Protein AF-A0A5J4YYX3-F1 (afdb_monomer_lite)

Structure (mmCIF, N/CA/C/O backbone):
data_AF-A0A5J4YYX3-F1
#
_entry.id   AF-A0A5J4YYX3-F1
#
loop_
_atom_site.group_PDB
_atom_site.id
_atom_site.type_symbol
_atom_site.label_atom_id
_atom_site.label_alt_id
_atom_site.label_comp_id
_atom_site.label_asym_id
_atom_site.label_entity_id
_atom_site.label_seq_id
_atom_site.pdbx_PDB_ins_code
_atom_site.Cartn_x
_atom_site.Cartn_y
_atom_site.Cartn_z
_atom_site.occupancy
_atom_site.B_iso_or_equiv
_atom_site.auth_seq_id
_atom_site.auth_comp_id
_atom_site.auth_asym_id
_atom_site.auth_atom_id
_atom_site.pdbx_PDB_model_num
ATOM 1 N N . MET A 1 1 ? 29.838 44.689 45.691 1.00 35.22 1 MET A N 1
ATOM 2 C CA . MET A 1 1 ? 29.284 45.200 44.423 1.00 35.22 1 MET A CA 1
ATOM 3 C C . MET A 1 1 ? 28.419 44.096 43.840 1.00 35.22 1 MET A C 1
ATOM 5 O O . MET A 1 1 ? 28.951 43.042 43.544 1.00 35.22 1 MET A O 1
ATOM 9 N N . LEU A 1 2 ? 27.109 44.356 43.881 1.00 35.81 2 LEU A N 1
ATOM 10 C CA . LEU A 1 2 ? 25.919 43.678 43.341 1.00 35.81 2 LEU A CA 1
ATOM 11 C C . LEU A 1 2 ? 25.821 42.137 43.309 1.00 35.81 2 LEU A C 1
ATOM 13 O O . LEU A 1 2 ? 26.645 41.415 42.762 1.00 35.81 2 LEU A O 1
ATOM 17 N N . ARG A 1 3 ? 24.728 41.703 43.942 1.00 28.75 3 ARG A N 1
ATOM 18 C CA . ARG A 1 3 ? 24.234 40.355 44.232 1.00 28.75 3 ARG A CA 1
ATOM 19 C C . ARG A 1 3 ? 23.185 39.892 43.189 1.00 28.75 3 ARG A C 1
ATOM 21 O O . ARG A 1 3 ? 22.775 40.719 42.376 1.00 28.75 3 ARG A O 1
ATOM 28 N N . PRO A 1 4 ? 22.787 38.602 43.234 1.00 59.28 4 PRO A N 1
ATOM 29 C CA . PRO A 1 4 ? 21.950 37.891 42.258 1.00 59.28 4 PRO A CA 1
ATOM 30 C C . PRO A 1 4 ? 20.447 37.911 42.637 1.00 59.28 4 PRO A C 1
ATOM 32 O O . PRO A 1 4 ? 20.065 38.743 43.453 1.00 59.28 4 PRO A O 1
ATOM 35 N N . ASP A 1 5 ? 19.660 36.988 42.051 1.00 33.25 5 ASP A N 1
ATOM 36 C CA . ASP A 1 5 ? 18.231 36.622 42.273 1.00 33.25 5 ASP A CA 1
ATOM 37 C C . ASP A 1 5 ? 17.344 37.015 41.067 1.00 33.25 5 ASP A C 1
ATOM 39 O O . ASP A 1 5 ? 17.537 38.069 40.477 1.00 33.25 5 ASP A O 1
ATOM 43 N N . GLY A 1 6 ? 16.357 36.265 40.574 1.00 28.58 6 GLY A N 1
ATOM 44 C CA . GLY A 1 6 ? 15.697 35.026 40.969 1.00 28.58 6 GLY A CA 1
ATOM 45 C C . GLY A 1 6 ? 14.407 34.877 40.125 1.00 28.58 6 GLY A C 1
ATOM 46 O O . GLY A 1 6 ? 13.873 35.862 39.635 1.00 28.58 6 GLY A O 1
ATOM 47 N N . VAL A 1 7 ? 13.960 33.632 39.937 1.00 31.39 7 VAL A N 1
ATOM 48 C CA . VAL A 1 7 ? 12.562 33.139 39.893 1.00 31.39 7 VAL A CA 1
ATOM 49 C C . VAL A 1 7 ? 11.475 33.894 39.082 1.00 31.39 7 VAL A C 1
ATOM 51 O O . VAL A 1 7 ? 11.100 35.021 39.368 1.00 31.39 7 VAL A O 1
ATOM 54 N N . ALA A 1 8 ? 10.888 33.140 38.141 1.00 33.19 8 ALA A N 1
ATOM 55 C CA . ALA A 1 8 ? 9.514 33.143 37.608 1.00 33.19 8 ALA A CA 1
ATOM 56 C C . ALA A 1 8 ? 8.531 34.283 37.966 1.00 33.19 8 ALA A C 1
ATOM 58 O O . ALA A 1 8 ? 8.179 34.475 39.126 1.00 33.19 8 ALA A O 1
ATOM 59 N N . PHE A 1 9 ? 7.902 34.860 36.931 1.00 28.52 9 PHE A N 1
ATOM 60 C CA . PHE A 1 9 ? 6.546 35.410 37.017 1.00 28.52 9 PHE A CA 1
ATOM 61 C C . PHE A 1 9 ? 5.746 35.138 35.737 1.00 28.52 9 PHE A C 1
ATOM 63 O O . PHE A 1 9 ? 6.256 35.202 34.621 1.00 28.52 9 PHE A O 1
ATOM 70 N N . ALA A 1 10 ? 4.484 34.786 35.953 1.00 26.78 10 ALA A N 1
ATOM 71 C CA . ALA A 1 10 ? 3.478 34.412 34.979 1.00 26.78 10 ALA A CA 1
ATOM 72 C C . ALA A 1 10 ? 2.656 35.620 34.479 1.00 26.78 10 ALA A C 1
ATOM 74 O O . ALA A 1 10 ? 2.696 36.695 35.069 1.00 26.78 10 ALA A O 1
ATOM 75 N N . VAL A 1 11 ? 1.788 35.327 33.500 1.00 27.64 11 VAL A N 1
ATOM 76 C CA . VAL A 1 11 ? 0.550 36.039 33.119 1.00 27.64 11 VAL A CA 1
ATOM 77 C C . VAL A 1 11 ? 0.689 37.192 32.105 1.00 27.64 11 VAL A C 1
ATOM 79 O O . VAL A 1 11 ? 1.516 38.082 32.239 1.00 27.64 11 VAL A O 1
ATOM 82 N N . GLN A 1 12 ? -0.248 37.174 31.142 1.00 26.36 12 GLN A N 1
ATOM 83 C CA . GLN A 1 12 ? -0.799 38.289 30.348 1.00 26.36 12 GLN A CA 1
ATOM 84 C C . GLN A 1 12 ? -0.340 38.447 28.880 1.00 26.36 12 GLN A C 1
ATOM 86 O O . GLN A 1 12 ? 0.493 39.283 28.554 1.00 26.36 12 GLN A O 1
ATOM 91 N N . ALA A 1 13 ? -1.021 37.751 27.960 1.00 29.75 13 ALA A N 1
ATOM 92 C CA . ALA A 1 13 ? -1.320 38.287 26.623 1.00 29.75 13 ALA A CA 1
ATOM 93 C C . ALA A 1 13 ? -2.600 37.636 26.061 1.00 29.75 13 ALA A C 1
ATOM 95 O O . ALA A 1 13 ? -2.572 36.653 25.326 1.00 29.75 13 ALA A O 1
ATOM 96 N N . PHE A 1 14 ? -3.738 38.185 26.484 1.00 26.41 14 PHE A N 1
ATOM 97 C CA . PHE A 1 14 ? -5.092 37.885 26.025 1.00 26.41 14 PHE A CA 1
ATOM 98 C C . PHE A 1 14 ? -5.491 38.970 25.002 1.00 26.41 14 PHE A C 1
ATOM 100 O O . PHE A 1 14 ? -5.295 40.151 25.274 1.00 26.41 14 PHE A O 1
ATOM 107 N N . LEU A 1 15 ? -6.084 38.553 23.876 1.00 27.08 15 LEU A N 1
ATOM 108 C CA . LEU A 1 15 ? -6.941 39.318 22.949 1.00 27.08 15 LEU A CA 1
ATOM 109 C C . LEU A 1 15 ? -6.361 40.520 22.180 1.00 27.08 15 LEU A C 1
ATOM 111 O O . LEU A 1 15 ? -6.268 41.623 22.707 1.00 27.08 15 LEU A O 1
ATOM 115 N N . THR A 1 16 ? -6.250 40.389 20.852 1.00 29.11 16 THR A N 1
ATOM 116 C CA . THR A 1 16 ? -6.731 41.420 19.907 1.00 29.11 16 THR A CA 1
ATOM 117 C C . THR A 1 16 ? -7.087 40.775 18.556 1.00 29.11 16 THR A C 1
ATOM 119 O O . THR A 1 16 ? -6.369 39.891 18.107 1.00 29.11 16 THR A O 1
ATOM 122 N N . LEU A 1 17 ? -8.168 41.267 17.925 1.00 28.34 17 LEU A N 1
ATOM 123 C CA . LEU A 1 17 ? -8.706 40.988 16.572 1.00 28.34 17 LEU A CA 1
ATOM 124 C C . LEU A 1 17 ? -9.940 40.064 16.462 1.00 28.34 17 LEU A C 1
ATOM 126 O O . LEU A 1 17 ? -9.990 39.124 15.679 1.00 28.34 17 LEU A O 1
ATOM 130 N N . GLN A 1 18 ? -11.019 40.459 17.146 1.00 27.98 18 GLN A N 1
ATOM 131 C CA . GLN A 1 18 ? -12.349 40.528 16.523 1.00 27.98 18 GLN A CA 1
ATOM 132 C C . GLN A 1 18 ? -12.628 41.992 16.158 1.00 27.98 18 GLN A C 1
ATOM 134 O O . GLN A 1 18 ? -12.521 42.841 17.041 1.00 27.98 18 GLN A O 1
ATOM 139 N N . ARG A 1 19 ? -13.004 42.277 14.900 1.00 30.39 19 ARG A N 1
ATOM 140 C CA . ARG A 1 19 ? -13.926 43.357 14.469 1.00 30.39 19 ARG A CA 1
ATOM 141 C C . ARG A 1 19 ? -13.939 43.466 12.937 1.00 30.39 19 ARG A C 1
ATOM 143 O O . ARG A 1 19 ? -13.118 44.168 12.373 1.00 30.39 19 ARG A O 1
ATOM 150 N N . HIS A 1 20 ? -14.906 42.809 12.295 1.00 30.34 20 HIS A N 1
ATOM 151 C CA . HIS A 1 20 ? -15.640 43.347 11.140 1.00 30.34 20 HIS A CA 1
ATOM 152 C C . HIS A 1 20 ? -16.904 42.507 10.897 1.00 30.34 20 HIS A C 1
ATOM 154 O O . HIS A 1 20 ? -16.897 41.504 10.194 1.00 30.34 20 HIS A O 1
ATOM 160 N N . CYS A 1 21 ? -18.003 42.932 11.516 1.00 28.22 21 CYS A N 1
ATOM 161 C CA . CYS A 1 21 ? -19.371 42.634 11.101 1.00 28.22 21 CYS A CA 1
ATOM 162 C C . CYS A 1 21 ? -20.164 43.919 11.341 1.00 28.22 21 CYS A C 1
ATOM 164 O O . CYS A 1 21 ? -20.378 44.310 12.488 1.00 28.22 21 CYS A O 1
ATOM 166 N N . SER A 1 22 ? -20.532 44.597 10.258 1.00 28.41 22 SER A N 1
ATOM 167 C CA . SER A 1 22 ? -21.368 45.793 10.285 1.00 28.41 22 SER A CA 1
ATOM 168 C C . SER A 1 22 ? -22.742 45.436 9.734 1.00 28.41 22 SER A C 1
ATOM 170 O O . SER A 1 22 ? -22.868 44.953 8.612 1.00 28.41 22 SER A O 1
ATOM 172 N N . PHE A 1 23 ? -23.752 45.675 10.566 1.00 29.48 23 PHE A N 1
ATOM 173 C CA . PHE A 1 23 ? -25.173 45.671 10.245 1.00 29.48 23 PHE A CA 1
ATOM 174 C C . PHE A 1 23 ? -25.501 46.699 9.149 1.00 29.48 23 PHE A C 1
ATOM 176 O O . PHE A 1 23 ? -25.021 47.830 9.197 1.00 29.48 23 PHE A O 1
ATOM 183 N N . GLY A 1 24 ? -26.385 46.327 8.220 1.00 26.45 24 GLY A N 1
ATOM 184 C CA . GLY A 1 24 ? -27.012 47.221 7.247 1.00 26.45 24 GLY A CA 1
ATOM 185 C C . GLY A 1 24 ? -28.505 46.910 7.138 1.00 26.45 24 GLY A C 1
ATOM 186 O O . GLY A 1 24 ? -28.888 45.777 6.868 1.00 26.45 24 GLY A O 1
ATOM 187 N N . LEU A 1 25 ? -29.324 47.919 7.427 1.00 29.56 25 LEU A N 1
ATOM 188 C CA . LEU A 1 25 ? -30.783 47.899 7.532 1.00 29.56 25 LEU A CA 1
ATOM 189 C C . LEU A 1 25 ? -31.511 47.664 6.195 1.00 29.56 25 LEU A C 1
ATOM 191 O O . LEU A 1 25 ? -31.053 48.079 5.134 1.00 29.56 25 LEU A O 1
ATOM 195 N N . ALA A 1 26 ? -32.706 47.074 6.290 1.00 30.02 26 ALA A N 1
ATOM 196 C CA . ALA A 1 26 ? -33.716 47.002 5.232 1.00 30.02 26 ALA A CA 1
ATOM 197 C C . ALA A 1 26 ? -34.347 48.373 4.908 1.00 30.02 26 ALA A C 1
ATOM 199 O O . ALA A 1 26 ? -34.335 49.277 5.748 1.00 30.02 26 ALA A O 1
ATOM 200 N N . PRO A 1 27 ? -35.054 48.471 3.766 1.00 32.69 27 PRO A N 1
ATOM 201 C CA . PRO A 1 27 ? -36.352 49.139 3.787 1.00 32.69 27 PRO A CA 1
ATOM 202 C C . PRO A 1 27 ? -37.478 48.322 3.125 1.00 32.69 27 PRO A C 1
ATOM 204 O O . PRO A 1 27 ? -37.290 47.590 2.156 1.00 32.69 27 PRO A O 1
ATOM 207 N N . ALA A 1 28 ? -38.677 48.501 3.678 1.00 28.23 28 ALA A N 1
ATOM 208 C CA . ALA A 1 28 ? -39.957 47.960 3.236 1.00 28.23 28 ALA A CA 1
ATOM 209 C C . ALA A 1 28 ? -40.520 48.679 1.995 1.00 28.23 28 ALA A C 1
ATOM 211 O O . ALA A 1 28 ? -40.346 49.889 1.882 1.00 28.23 28 ALA A O 1
ATOM 212 N N . ARG A 1 29 ? -41.298 47.971 1.155 1.00 26.69 29 ARG A N 1
ATOM 213 C CA . ARG A 1 29 ? -42.397 48.510 0.317 1.00 26.69 29 ARG A CA 1
ATOM 214 C C . ARG A 1 29 ? -43.476 47.440 0.069 1.00 26.69 29 ARG A C 1
ATOM 216 O O . ARG A 1 29 ? -43.219 46.246 0.161 1.00 26.69 29 ARG A O 1
ATOM 223 N N . SER A 1 30 ? -44.694 47.914 -0.173 1.00 25.73 30 SER A N 1
ATOM 224 C CA . SER A 1 30 ? -46.000 47.324 0.148 1.00 25.73 30 SER A CA 1
ATOM 225 C C . SER A 1 30 ? -46.893 47.014 -1.074 1.00 25.73 30 SER A C 1
ATOM 227 O O . SER A 1 30 ? -46.889 47.805 -2.006 1.00 25.73 30 SER A O 1
ATOM 229 N N . TRP A 1 31 ? -47.722 45.960 -0.948 1.00 25.88 31 TRP A N 1
ATOM 230 C CA . TRP A 1 31 ? -49.180 45.824 -1.235 1.00 25.88 31 TRP A CA 1
ATOM 231 C C . TRP A 1 31 ? -49.822 46.000 -2.646 1.00 25.88 31 TRP A C 1
ATOM 233 O O . TRP A 1 31 ? -49.520 46.942 -3.366 1.00 25.88 31 TRP A O 1
ATOM 243 N N . PHE A 1 32 ? -50.846 45.138 -2.881 1.00 26.39 32 PHE A N 1
ATOM 244 C CA . PHE A 1 32 ? -51.854 45.004 -3.976 1.00 26.39 32 PHE A CA 1
ATOM 245 C C . PHE A 1 32 ? -51.342 44.382 -5.302 1.00 26.39 32 PHE A C 1
ATOM 247 O O . PHE A 1 32 ? -50.287 44.760 -5.782 1.00 26.39 32 PHE A O 1
ATOM 254 N N . ASP A 1 33 ? -51.938 43.361 -5.945 1.00 26.28 33 ASP A N 1
ATOM 255 C CA . ASP A 1 33 ? -53.342 42.933 -6.085 1.00 26.28 33 ASP A CA 1
ATOM 256 C C . ASP A 1 33 ? -53.489 41.413 -6.402 1.00 26.28 33 ASP A C 1
ATOM 258 O O . ASP A 1 33 ? -52.629 40.786 -7.020 1.00 26.28 33 ASP A O 1
ATOM 262 N N . ARG A 1 34 ? -54.639 40.830 -6.032 1.00 29.34 34 ARG A N 1
ATOM 263 C CA . ARG A 1 34 ? -55.281 39.602 -6.586 1.00 29.34 34 ARG A CA 1
ATOM 264 C C . ARG A 1 34 ? -56.639 40.061 -7.177 1.00 29.34 34 ARG A C 1
ATOM 266 O O . ARG A 1 34 ? -57.109 41.073 -6.664 1.00 29.34 34 ARG A O 1
ATOM 273 N N . PRO A 1 35 ? -57.359 39.357 -8.099 1.00 42.47 35 PRO A N 1
ATOM 274 C CA . PRO A 1 35 ? -57.606 37.901 -8.071 1.00 42.47 35 PRO A CA 1
ATOM 275 C C . PRO A 1 35 ? -57.897 37.189 -9.425 1.00 42.47 35 PRO A C 1
ATOM 277 O O . PRO A 1 35 ? -58.065 37.798 -10.474 1.00 42.47 35 PRO A O 1
ATOM 280 N N . GLY A 1 36 ? -58.060 35.859 -9.373 1.00 27.64 36 GLY A N 1
ATOM 281 C CA . GLY A 1 36 ? -58.680 35.061 -10.441 1.00 27.64 36 GLY A CA 1
ATOM 282 C C . GLY A 1 36 ? -58.951 33.614 -10.010 1.00 27.64 36 GLY A C 1
ATOM 283 O O . GLY A 1 36 ? -58.032 32.809 -9.913 1.00 27.64 36 GLY A O 1
ATOM 284 N N . LEU A 1 37 ? -60.213 33.302 -9.699 1.00 28.38 37 LEU A N 1
ATOM 285 C CA . LEU A 1 37 ? -60.727 32.000 -9.246 1.00 28.38 37 LEU A CA 1
ATOM 286 C C . LEU A 1 37 ? -60.538 30.868 -10.277 1.00 28.38 37 LEU A C 1
ATOM 288 O O . LEU A 1 37 ? -60.836 31.074 -11.451 1.00 28.38 37 LEU A O 1
ATOM 292 N N . ARG A 1 38 ? -60.317 29.624 -9.808 1.00 29.39 38 ARG A N 1
ATOM 293 C CA . ARG A 1 38 ? -61.122 28.463 -10.257 1.00 29.39 38 ARG A CA 1
ATOM 294 C C . ARG A 1 38 ? -61.043 27.229 -9.337 1.00 29.39 38 ARG A C 1
ATOM 296 O O . ARG A 1 38 ? -59.997 26.633 -9.140 1.00 29.39 38 ARG A O 1
ATOM 303 N N . ALA A 1 39 ? -62.225 26.905 -8.810 1.00 29.55 39 ALA A N 1
ATOM 304 C CA . ALA A 1 39 ? -62.853 25.613 -8.508 1.00 29.55 39 ALA A CA 1
ATOM 305 C C . ALA A 1 39 ? -62.065 24.416 -7.915 1.00 29.55 39 ALA A C 1
ATOM 307 O O . ALA A 1 39 ? -61.164 23.834 -8.506 1.00 29.55 39 ALA A O 1
ATOM 308 N N . LYS A 1 40 ? -62.609 23.975 -6.771 1.00 35.94 40 LYS A N 1
ATOM 309 C CA . LYS A 1 40 ? -62.418 22.729 -6.011 1.00 35.94 40 LYS A CA 1
ATOM 310 C C . LYS A 1 40 ? -62.382 21.452 -6.866 1.00 35.94 40 LYS A C 1
ATOM 312 O O . LYS A 1 40 ? -63.271 21.254 -7.686 1.00 35.94 40 LYS A O 1
ATOM 317 N N . ARG A 1 41 ? -61.533 20.491 -6.474 1.00 29.22 41 ARG A N 1
ATOM 318 C CA . ARG A 1 41 ? -61.877 19.054 -6.440 1.00 29.22 41 ARG A CA 1
ATOM 319 C C . ARG A 1 41 ? -61.270 18.400 -5.199 1.00 29.22 41 ARG A C 1
ATOM 321 O O . ARG A 1 41 ? -60.062 18.382 -5.001 1.00 29.22 41 ARG A O 1
ATOM 328 N N . THR A 1 42 ? -62.156 17.894 -4.354 1.00 39.19 42 THR A N 1
ATOM 329 C CA . THR A 1 42 ? -61.890 17.040 -3.200 1.00 39.19 42 THR A CA 1
ATOM 330 C C . THR A 1 42 ? -61.463 15.650 -3.673 1.00 39.19 42 THR A C 1
ATOM 332 O O . THR A 1 42 ? -62.185 15.003 -4.430 1.00 39.19 42 THR A O 1
ATOM 335 N N . ALA A 1 43 ? -60.313 15.164 -3.205 1.00 32.38 43 ALA A N 1
ATOM 336 C CA . ALA A 1 43 ? -59.900 13.772 -3.365 1.00 32.38 43 ALA A CA 1
ATOM 337 C C . ALA A 1 43 ? -59.437 13.217 -2.010 1.00 32.38 43 ALA A C 1
ATOM 339 O O . ALA A 1 43 ? -58.573 13.785 -1.342 1.00 32.38 43 ALA A O 1
ATOM 340 N N . ARG A 1 44 ? -60.080 12.122 -1.593 1.00 32.34 44 ARG A N 1
ATOM 341 C CA . ARG A 1 44 ? -59.818 11.345 -0.373 1.00 32.34 44 ARG A CA 1
ATOM 342 C C . ARG A 1 44 ? -58.326 11.003 -0.244 1.00 32.34 44 ARG A C 1
ATOM 344 O O . ARG A 1 44 ? -57.790 10.300 -1.096 1.00 32.34 44 ARG A O 1
ATOM 351 N N . LYS A 1 45 ? -57.689 11.396 0.865 1.00 31.05 45 LYS A N 1
ATOM 352 C CA . LYS A 1 45 ? -56.420 10.799 1.311 1.00 31.05 45 LYS A CA 1
ATOM 353 C C . LYS A 1 45 ? -56.690 9.353 1.742 1.00 31.05 45 LYS A C 1
ATOM 355 O O . LYS A 1 45 ? -57.294 9.129 2.787 1.00 31.05 45 LYS A O 1
ATOM 360 N N . LYS A 1 46 ? -56.251 8.374 0.947 1.00 31.81 46 LYS A N 1
ATOM 361 C CA . LYS A 1 46 ? -55.963 7.030 1.463 1.00 31.81 46 LYS A CA 1
ATOM 362 C C . LYS A 1 46 ? -54.672 7.140 2.270 1.00 31.81 46 LYS A C 1
ATOM 364 O O . LYS A 1 46 ? -53.647 7.533 1.722 1.00 31.81 46 LYS A O 1
ATOM 369 N N . ALA A 1 47 ? -54.737 6.829 3.560 1.00 32.78 47 ALA A N 1
ATOM 370 C CA . ALA A 1 47 ? -53.552 6.594 4.366 1.00 32.78 47 ALA A CA 1
ATOM 371 C C . ALA A 1 47 ? -52.881 5.315 3.846 1.00 32.78 47 ALA A C 1
ATOM 373 O O . ALA A 1 47 ? -53.356 4.209 4.087 1.00 32.78 47 ALA A O 1
ATOM 374 N N . SER A 1 48 ? -51.823 5.471 3.056 1.00 30.36 48 SER A N 1
ATOM 375 C CA . SER A 1 48 ? -50.887 4.396 2.761 1.00 30.36 48 SER A CA 1
ATOM 376 C C . SER A 1 48 ? -49.964 4.259 3.964 1.00 30.36 48 SER A C 1
ATOM 378 O O . SER A 1 48 ? -49.191 5.171 4.253 1.00 30.36 48 SER A O 1
ATOM 380 N N . VAL A 1 49 ? -50.082 3.138 4.673 1.00 33.78 49 VAL A N 1
ATOM 381 C CA . VAL A 1 49 ? -49.100 2.690 5.660 1.00 33.78 49 VAL A CA 1
ATOM 382 C C . VAL A 1 49 ? -47.762 2.590 4.934 1.00 33.78 49 VAL A C 1
ATOM 384 O O . VAL A 1 49 ? -47.550 1.702 4.112 1.00 33.78 49 VAL A O 1
ATOM 387 N N . SER A 1 50 ? -46.885 3.558 5.177 1.00 28.92 50 SER A N 1
ATOM 388 C CA . SER A 1 50 ? -45.485 3.488 4.791 1.00 28.92 50 SER A CA 1
ATOM 389 C C . SER A 1 50 ? -44.846 2.402 5.643 1.00 28.92 50 SER A C 1
ATOM 391 O O . SER A 1 50 ? -44.519 2.629 6.807 1.00 28.92 50 SER A O 1
ATOM 393 N N . ILE A 1 51 ? -44.733 1.205 5.069 1.00 36.91 51 ILE A N 1
ATOM 394 C CA . ILE A 1 51 ? -43.848 0.158 5.569 1.00 36.91 51 ILE A CA 1
ATOM 395 C C . ILE A 1 51 ? -42.462 0.801 5.618 1.00 36.91 51 ILE A C 1
ATOM 397 O O . ILE A 1 51 ? -41.909 1.156 4.575 1.00 36.91 51 ILE A O 1
ATOM 401 N N . MET A 1 52 ? -41.954 1.044 6.827 1.00 30.44 52 MET A N 1
ATOM 402 C CA . MET A 1 52 ? -40.565 1.438 7.015 1.00 30.44 52 MET A CA 1
ATOM 403 C C . MET A 1 52 ? -39.726 0.326 6.392 1.00 30.44 52 MET A C 1
ATOM 405 O O . MET A 1 52 ? -39.745 -0.803 6.877 1.00 30.44 52 MET A O 1
ATOM 409 N N . LYS A 1 53 ? -39.066 0.621 5.266 1.00 34.22 53 LYS A N 1
ATOM 410 C CA . LYS A 1 53 ? -37.999 -0.241 4.764 1.00 34.22 53 LYS A CA 1
ATOM 411 C C . LYS A 1 53 ? -37.001 -0.379 5.906 1.00 34.22 53 LYS A C 1
ATOM 413 O O . LYS A 1 53 ? -36.567 0.641 6.444 1.00 34.22 53 LYS A O 1
ATOM 418 N N . GLU A 1 54 ? -36.684 -1.616 6.279 1.00 35.81 54 GLU A N 1
ATOM 419 C CA . GLU A 1 54 ? -35.526 -1.892 7.122 1.00 35.81 54 GLU A CA 1
ATOM 420 C C . GLU A 1 54 ? -34.331 -1.099 6.575 1.00 35.81 54 GLU A C 1
ATOM 422 O O . GLU A 1 54 ? -34.187 -0.997 5.348 1.00 35.81 54 GLU A O 1
ATOM 427 N N . PRO A 1 55 ? -33.506 -0.482 7.438 1.00 38.22 55 PRO A N 1
ATOM 428 C CA . PRO A 1 55 ? -32.302 0.171 6.967 1.00 38.22 55 PRO A CA 1
ATOM 429 C C . PRO A 1 55 ? -31.475 -0.904 6.267 1.00 38.22 55 PRO A C 1
ATOM 431 O O . PRO A 1 55 ? -31.029 -1.856 6.902 1.00 38.22 55 PRO A O 1
ATOM 434 N N . HIS A 1 56 ? -31.327 -0.790 4.946 1.00 46.34 56 HIS A N 1
ATOM 435 C CA . HIS A 1 56 ? -30.383 -1.606 4.200 1.00 46.34 56 HIS A CA 1
ATOM 436 C C . HIS A 1 56 ? -29.020 -1.397 4.867 1.00 46.34 56 HIS A C 1
ATOM 438 O O . HIS A 1 56 ? -28.439 -0.319 4.732 1.00 46.34 56 HIS A O 1
ATOM 444 N N . LEU A 1 57 ? -28.559 -2.379 5.651 1.00 58.34 57 LEU A N 1
ATOM 445 C CA . LEU A 1 57 ? -27.219 -2.361 6.221 1.00 58.34 57 LEU A CA 1
ATOM 446 C C . LEU A 1 57 ? -26.261 -2.181 5.046 1.00 58.34 57 LEU A C 1
ATOM 448 O O . LEU A 1 57 ? -26.305 -2.962 4.091 1.00 58.34 57 LEU A O 1
ATOM 452 N N . ALA A 1 58 ? -25.448 -1.126 5.088 1.00 66.06 58 ALA A N 1
ATOM 453 C CA . ALA A 1 58 ? -24.413 -0.935 4.087 1.00 66.06 58 ALA A CA 1
ATOM 454 C C . ALA A 1 58 ? -23.553 -2.213 4.022 1.00 66.06 58 ALA A C 1
ATOM 456 O O . ALA A 1 58 ? -23.266 -2.801 5.073 1.00 66.06 58 ALA A O 1
ATOM 457 N N . PRO A 1 59 ? -23.179 -2.677 2.820 1.00 81.88 59 PRO A N 1
ATOM 458 C CA . PRO A 1 59 ? -22.413 -3.906 2.679 1.00 81.88 59 PRO A CA 1
ATOM 459 C C . PRO A 1 59 ? -21.073 -3.801 3.421 1.00 81.88 59 PRO A C 1
ATOM 461 O O . PRO A 1 59 ? -20.446 -2.741 3.468 1.00 81.88 59 PRO A O 1
ATOM 464 N N . VAL A 1 60 ? -20.653 -4.909 4.038 1.00 89.00 60 VAL A N 1
ATOM 465 C CA . VAL A 1 60 ? -19.397 -4.987 4.795 1.00 89.00 60 VAL A CA 1
ATOM 466 C C . VAL A 1 60 ? -18.232 -5.168 3.827 1.00 89.00 60 VAL A C 1
ATOM 468 O O . VAL A 1 60 ? -18.128 -6.200 3.161 1.00 89.00 60 VAL A O 1
ATOM 471 N N . LYS A 1 61 ? -17.306 -4.207 3.805 1.00 91.19 61 LYS A N 1
ATOM 472 C CA . LYS A 1 61 ? -16.123 -4.251 2.937 1.00 91.19 61 LYS A CA 1
ATOM 473 C C . LYS A 1 61 ? -15.060 -5.181 3.510 1.00 91.19 61 LYS A C 1
ATOM 475 O O . LYS A 1 61 ? -14.605 -4.984 4.637 1.00 91.19 61 LYS A O 1
ATOM 480 N N . LYS A 1 62 ? -14.619 -6.164 2.726 1.00 91.50 62 LYS A N 1
ATOM 481 C CA . LYS A 1 62 ? -13.642 -7.175 3.159 1.00 91.50 62 LYS A CA 1
ATOM 482 C C . LYS A 1 62 ? -12.218 -6.869 2.709 1.00 91.50 62 LYS A C 1
ATOM 484 O O . LYS A 1 62 ? -11.996 -6.490 1.560 1.00 91.50 62 LYS A O 1
ATOM 489 N N . HIS A 1 63 ? -11.253 -7.108 3.595 1.00 92.56 63 HIS A N 1
ATOM 490 C CA . HIS A 1 63 ? -9.832 -6.850 3.364 1.00 92.56 63 HIS A CA 1
ATOM 491 C C . HIS A 1 63 ? -8.994 -8.059 3.768 1.00 92.56 63 HIS A C 1
ATOM 493 O O . HIS A 1 63 ? -9.102 -8.509 4.901 1.00 92.56 63 HIS A O 1
ATOM 499 N N . SER A 1 64 ? -8.157 -8.573 2.864 1.00 90.69 64 SER A N 1
ATOM 500 C CA . SER A 1 64 ? -7.228 -9.663 3.181 1.00 90.69 64 SER A CA 1
ATOM 501 C C . SER A 1 64 ? -6.067 -9.686 2.197 1.00 90.69 64 SER A C 1
ATOM 503 O O . SER A 1 64 ? -6.290 -9.863 0.997 1.00 90.69 64 SER A O 1
ATOM 505 N N . ILE A 1 65 ? -4.833 -9.539 2.691 1.00 87.44 65 ILE A N 1
ATOM 506 C CA . ILE A 1 65 ? -3.645 -9.712 1.848 1.00 87.44 65 ILE A CA 1
ATOM 507 C C . ILE A 1 65 ? -3.300 -11.192 1.684 1.00 87.44 65 ILE A C 1
ATOM 509 O O . ILE A 1 65 ? -3.027 -11.648 0.574 1.00 87.44 65 ILE A O 1
ATOM 513 N N . SER A 1 66 ? -3.418 -11.980 2.755 1.00 83.81 66 SER A N 1
ATOM 514 C CA . SER A 1 66 ? -3.201 -13.425 2.718 1.00 83.81 66 SER A CA 1
ATOM 515 C C . SER A 1 66 ? -4.196 -14.121 1.784 1.00 83.81 66 SER A C 1
ATOM 517 O O . SER A 1 66 ? -3.816 -15.063 1.089 1.00 83.81 66 SER A O 1
ATOM 519 N N . GLY A 1 67 ? -5.423 -13.606 1.649 1.00 82.75 67 GLY A N 1
ATOM 520 C CA . GLY A 1 67 ? -6.388 -14.041 0.634 1.00 82.75 67 GLY A CA 1
ATOM 521 C C . GLY A 1 67 ? -5.945 -13.814 -0.822 1.00 82.75 67 GLY A C 1
ATOM 522 O O . GLY A 1 67 ? -6.370 -14.559 -1.703 1.00 82.75 67 GLY A O 1
ATOM 523 N N . LEU A 1 68 ? -5.064 -12.840 -1.097 1.00 81.00 68 LEU A N 1
ATOM 524 C CA . LEU A 1 68 ? -4.473 -12.644 -2.433 1.00 81.00 68 LEU A CA 1
ATOM 525 C C . LEU A 1 68 ? -3.310 -13.609 -2.708 1.00 81.00 68 LEU A C 1
ATOM 527 O O . LEU A 1 68 ? -3.014 -13.900 -3.866 1.00 81.00 68 LEU A O 1
ATOM 531 N N . VAL A 1 69 ? -2.652 -14.092 -1.652 1.00 75.75 69 VAL A N 1
ATOM 532 C CA . VAL A 1 69 ? -1.411 -14.879 -1.722 1.00 75.75 69 VAL A CA 1
ATOM 533 C C . VAL A 1 69 ? -1.672 -16.386 -1.604 1.00 75.75 69 VAL A C 1
ATOM 535 O O . VAL A 1 69 ? -0.949 -17.190 -2.193 1.00 75.75 69 VAL A O 1
ATOM 538 N N . LYS A 1 70 ? -2.689 -16.805 -0.844 1.00 69.38 70 LYS A N 1
ATOM 539 C CA . LYS A 1 70 ? -2.974 -18.220 -0.577 1.00 69.38 70 LYS A CA 1
ATOM 540 C C . LYS A 1 70 ? -3.566 -18.926 -1.794 1.00 69.38 70 LYS A C 1
ATOM 542 O O . LYS A 1 70 ? -4.676 -18.644 -2.236 1.00 69.38 70 LYS A O 1
ATOM 547 N N . THR A 1 71 ? -2.858 -19.948 -2.261 1.00 53.12 71 THR A N 1
ATOM 548 C CA . THR A 1 71 ? -3.326 -20.920 -3.254 1.00 53.12 71 THR A CA 1
ATOM 549 C C . THR A 1 71 ? -4.175 -22.001 -2.575 1.00 53.12 71 THR A C 1
ATOM 551 O O . THR A 1 71 ? -3.796 -23.169 -2.524 1.00 53.12 71 THR A O 1
ATOM 554 N N . GLY A 1 72 ? -5.305 -21.621 -1.979 1.00 48.56 72 GLY A N 1
ATOM 555 C CA . GLY A 1 72 ? -6.369 -22.599 -1.730 1.00 48.56 72 GLY A CA 1
ATOM 556 C C . GLY A 1 72 ? -7.004 -23.007 -3.061 1.00 48.56 72 GLY A C 1
ATOM 557 O O . GLY A 1 72 ? -6.816 -22.314 -4.060 1.00 48.56 72 GLY A O 1
ATOM 558 N N . VAL A 1 73 ? -7.767 -24.104 -3.095 1.00 39.09 73 VAL A N 1
ATOM 559 C CA . VAL A 1 73 ? -8.633 -24.458 -4.235 1.00 39.09 73 VAL A CA 1
ATOM 560 C C . VAL A 1 73 ? -9.714 -23.379 -4.362 1.00 39.09 73 VAL A C 1
ATOM 562 O O . VAL A 1 73 ? -10.841 -23.530 -3.901 1.00 39.09 73 VAL A O 1
ATOM 565 N N . VAL A 1 74 ? -9.350 -22.230 -4.923 1.00 46.62 74 VAL A N 1
ATOM 566 C CA . VAL A 1 74 ? -10.297 -21.197 -5.308 1.00 46.62 74 VAL A CA 1
ATOM 567 C C . VAL A 1 74 ? -10.913 -21.714 -6.596 1.00 46.62 74 VAL A C 1
ATOM 569 O O . VAL A 1 74 ? -10.229 -21.825 -7.613 1.00 46.62 74 VAL A O 1
ATOM 572 N N . SER A 1 75 ? -12.188 -22.103 -6.533 1.00 40.50 75 SER A N 1
ATOM 573 C CA . SER A 1 75 ? -12.986 -22.378 -7.728 1.00 40.50 75 SER A CA 1
ATOM 574 C C . SER A 1 75 ? -12.730 -21.271 -8.756 1.00 40.50 75 SER A C 1
ATOM 576 O O . SER A 1 75 ? -12.808 -20.086 -8.418 1.00 40.50 75 SER A O 1
ATOM 578 N N . SER A 1 76 ? -12.392 -21.656 -9.989 1.00 45.50 76 SER A N 1
ATOM 579 C CA . SER A 1 76 ? -11.944 -20.768 -11.075 1.00 45.50 76 SER A CA 1
ATOM 580 C C . SER A 1 76 ? -12.905 -19.612 -11.384 1.00 45.50 76 SER A C 1
ATOM 582 O O . SER A 1 76 ? -12.509 -18.649 -12.032 1.00 45.50 76 SER A O 1
ATOM 584 N N . ALA A 1 77 ? -14.140 -19.675 -10.882 1.00 42.72 77 ALA A N 1
ATOM 585 C CA . ALA A 1 77 ? -15.179 -18.670 -11.056 1.00 42.72 77 ALA A CA 1
ATOM 586 C C . ALA A 1 77 ? -15.109 -17.455 -10.098 1.00 42.72 77 ALA A C 1
ATOM 588 O O . ALA A 1 77 ? -15.833 -16.498 -10.331 1.00 42.72 77 ALA A O 1
ATOM 589 N N . ASN A 1 78 ? -14.274 -17.449 -9.044 1.00 52.25 78 ASN A N 1
ATOM 590 C CA . ASN A 1 78 ? -14.299 -16.398 -7.994 1.00 52.25 78 ASN A CA 1
ATOM 591 C C . ASN A 1 78 ? -12.946 -15.712 -7.733 1.00 52.25 78 ASN A C 1
ATOM 593 O O . ASN A 1 78 ? -12.630 -15.242 -6.639 1.00 52.25 78 ASN A O 1
ATOM 597 N N . VAL A 1 79 ? -12.100 -15.685 -8.752 1.00 64.31 79 VAL A N 1
ATOM 598 C CA . VAL A 1 79 ? -10.701 -15.285 -8.648 1.00 64.31 79 VAL A CA 1
ATOM 599 C C . VAL A 1 79 ? -10.592 -13.768 -8.867 1.00 64.31 79 VAL A C 1
ATOM 601 O O . VAL A 1 79 ? -10.499 -13.299 -9.995 1.00 64.31 79 VAL A O 1
ATOM 604 N N . ARG A 1 80 ? -10.586 -12.992 -7.770 1.00 78.25 80 ARG A N 1
ATOM 605 C CA . ARG A 1 80 ? -10.425 -11.521 -7.768 1.00 78.25 80 ARG A CA 1
ATOM 606 C C . ARG A 1 80 ? -9.256 -11.077 -8.676 1.00 78.25 80 ARG A C 1
ATOM 608 O O . ARG A 1 80 ? -8.153 -11.608 -8.487 1.00 78.25 80 ARG A O 1
ATOM 615 N N . PRO A 1 81 ? -9.434 -10.153 -9.640 1.00 86.38 81 PRO A N 1
ATOM 616 C CA . PRO A 1 81 ? -8.326 -9.650 -10.452 1.00 86.38 81 PRO A CA 1
ATOM 617 C C . PRO A 1 81 ? -7.343 -8.843 -9.594 1.00 86.38 81 PRO A C 1
ATOM 619 O O . PRO A 1 81 ? -7.762 -8.090 -8.716 1.00 86.38 81 PRO A O 1
ATOM 622 N N . VAL A 1 82 ? -6.040 -8.999 -9.836 1.00 91.00 82 VAL A N 1
ATOM 623 C CA . VAL A 1 82 ? -4.980 -8.330 -9.062 1.00 91.00 82 VAL A CA 1
ATOM 624 C C . VAL A 1 82 ? -4.063 -7.554 -10.000 1.00 91.00 82 VAL A C 1
ATOM 626 O O . VAL A 1 82 ? -3.612 -8.100 -11.003 1.00 91.00 82 VAL A O 1
ATOM 629 N N . ALA A 1 83 ? -3.751 -6.309 -9.660 1.00 93.88 83 ALA A N 1
ATOM 630 C CA . ALA A 1 83 ? -2.704 -5.522 -10.298 1.00 93.88 83 ALA A CA 1
ATOM 631 C C . ALA A 1 83 ? -1.573 -5.247 -9.300 1.00 93.88 83 ALA A C 1
ATOM 633 O O . ALA A 1 83 ? -1.834 -4.912 -8.144 1.00 93.88 83 ALA A O 1
ATOM 634 N N . LEU A 1 84 ? -0.323 -5.377 -9.746 1.00 95.12 84 LEU A N 1
ATOM 635 C CA . LEU A 1 84 ? 0.849 -4.956 -8.973 1.00 95.12 84 LEU A CA 1
ATOM 636 C C . LEU A 1 84 ? 1.380 -3.651 -9.542 1.00 95.12 84 LEU A C 1
ATOM 638 O O . LEU A 1 84 ? 1.575 -3.552 -10.755 1.00 95.12 84 LEU A O 1
ATOM 642 N N . LEU A 1 85 ? 1.648 -2.690 -8.664 1.00 95.12 85 LEU A N 1
ATOM 643 C CA . LEU A 1 85 ? 2.272 -1.426 -9.019 1.00 95.12 85 LEU A CA 1
ATOM 644 C C . LEU A 1 85 ? 3.571 -1.255 -8.228 1.00 95.12 85 LEU A C 1
ATOM 646 O O . LEU A 1 85 ? 3.563 -1.235 -6.999 1.00 95.12 85 LEU A O 1
ATOM 650 N N . PHE A 1 86 ? 4.686 -1.143 -8.943 1.00 94.25 86 PHE A N 1
ATOM 651 C CA . PHE A 1 86 ? 6.024 -0.992 -8.380 1.00 94.25 86 PHE A CA 1
ATOM 652 C C . PHE A 1 86 ? 6.464 0.467 -8.459 1.00 94.25 86 PHE A C 1
ATOM 654 O O . PHE A 1 86 ? 6.588 1.008 -9.556 1.00 94.25 86 PHE A O 1
ATOM 661 N N . LEU A 1 87 ? 6.718 1.087 -7.311 1.00 92.44 87 LEU A N 1
ATOM 662 C CA . LEU A 1 87 ? 7.159 2.476 -7.188 1.00 92.44 87 LEU A CA 1
ATOM 663 C C . LEU A 1 87 ? 8.673 2.575 -6.947 1.00 92.44 87 LEU A C 1
ATOM 665 O O . LEU A 1 87 ? 9.354 1.583 -6.684 1.00 92.44 87 LEU A O 1
ATOM 669 N N . ASN A 1 88 ? 9.206 3.795 -7.024 1.00 90.06 88 ASN A N 1
ATOM 670 C CA . ASN A 1 88 ? 10.641 4.085 -6.928 1.00 90.06 88 ASN A CA 1
ATOM 671 C C . ASN A 1 88 ? 11.189 4.206 -5.478 1.00 90.06 88 ASN A C 1
ATOM 673 O O . ASN A 1 88 ? 12.128 4.964 -5.224 1.00 90.06 88 ASN A O 1
ATOM 677 N N . GLY A 1 89 ? 10.605 3.499 -4.508 1.00 85.94 89 GLY A N 1
ATOM 678 C CA . GLY A 1 89 ? 11.108 3.431 -3.128 1.00 85.94 89 GLY A CA 1
ATOM 679 C C . GLY A 1 89 ? 11.962 2.188 -2.874 1.00 85.94 89 GLY A C 1
ATOM 680 O O . GLY A 1 89 ? 12.858 1.863 -3.660 1.00 85.94 89 GLY A O 1
ATOM 681 N N . SER A 1 90 ? 11.690 1.498 -1.764 1.00 80.56 90 SER A N 1
ATOM 682 C CA . SER A 1 90 ? 12.314 0.218 -1.417 1.00 80.56 90 SER A CA 1
ATOM 683 C C . SER A 1 90 ? 12.218 -0.801 -2.543 1.00 80.56 90 SER A C 1
ATOM 685 O O . SER A 1 90 ? 11.225 -0.875 -3.269 1.00 80.56 90 SER A O 1
ATOM 687 N N . CYS A 1 91 ? 13.238 -1.655 -2.642 1.00 75.81 91 CYS A N 1
ATOM 688 C CA . CYS A 1 91 ? 13.193 -2.777 -3.563 1.00 75.81 91 CYS A CA 1
ATOM 689 C C . CYS A 1 91 ? 12.059 -3.748 -3.171 1.00 75.81 91 CYS A C 1
ATOM 691 O O . CYS A 1 91 ? 12.099 -4.308 -2.073 1.00 75.81 91 CYS A O 1
ATOM 693 N N . PRO A 1 92 ? 11.104 -4.038 -4.073 1.00 65.56 92 PRO A N 1
ATOM 694 C CA . PRO A 1 92 ? 9.964 -4.906 -3.782 1.00 65.56 92 PRO A CA 1
ATOM 695 C C . PRO A 1 92 ? 10.334 -6.308 -3.279 1.00 65.56 92 PRO A C 1
ATOM 697 O O . PRO A 1 92 ? 9.590 -6.876 -2.493 1.00 65.56 92 PRO A O 1
ATOM 700 N N . ARG A 1 93 ? 11.480 -6.870 -3.701 1.00 65.12 93 ARG A N 1
ATOM 701 C CA . ARG A 1 93 ? 11.958 -8.196 -3.246 1.00 65.12 93 ARG A CA 1
ATOM 702 C C . ARG A 1 93 ? 12.615 -8.180 -1.864 1.00 65.12 93 ARG A C 1
ATOM 704 O O . ARG A 1 93 ? 12.862 -9.243 -1.311 1.00 65.12 93 ARG A O 1
ATOM 711 N N . VAL A 1 94 ? 12.932 -6.996 -1.348 1.00 66.00 94 VAL A N 1
ATOM 712 C CA . VAL A 1 94 ? 13.427 -6.794 0.021 1.00 66.00 94 VAL A CA 1
ATOM 713 C C . VAL A 1 94 ? 12.270 -6.407 0.945 1.00 66.00 94 VAL A C 1
ATOM 715 O O . VAL A 1 94 ? 12.299 -6.729 2.126 1.00 66.00 94 VAL A O 1
ATOM 718 N N . SER A 1 95 ? 11.236 -5.749 0.408 1.00 68.19 95 SER A N 1
ATOM 719 C CA . SER A 1 95 ? 10.061 -5.316 1.172 1.00 68.19 95 SER A CA 1
ATOM 720 C C . SER A 1 95 ? 9.066 -6.431 1.514 1.00 68.19 95 SER A C 1
ATOM 722 O O . SER A 1 95 ? 8.195 -6.201 2.338 1.00 68.19 95 SER A O 1
ATOM 724 N N . ILE A 1 96 ? 9.128 -7.600 0.879 1.00 80.38 96 ILE A N 1
ATOM 725 C CA . ILE A 1 96 ? 8.287 -8.764 1.212 1.00 80.38 96 ILE A CA 1
ATOM 726 C C . ILE A 1 96 ? 9.087 -10.052 1.005 1.00 80.38 96 ILE A C 1
ATOM 728 O O . ILE A 1 96 ? 10.050 -10.050 0.231 1.00 80.38 96 ILE A O 1
ATOM 732 N N . SER A 1 97 ? 8.688 -11.156 1.641 1.00 81.06 97 SER A N 1
ATOM 733 C CA . SER A 1 97 ? 9.353 -12.448 1.462 1.00 81.06 97 SER A CA 1
ATOM 734 C C . SER A 1 97 ? 9.375 -12.861 -0.014 1.00 81.06 97 SER A C 1
ATOM 736 O O . SER A 1 97 ? 8.432 -12.586 -0.776 1.00 81.06 97 SER A O 1
ATOM 738 N N . PRO A 1 98 ? 10.434 -13.569 -0.446 1.00 81.56 98 PRO A N 1
ATOM 739 C CA . PRO A 1 98 ? 10.520 -14.107 -1.796 1.00 81.56 98 PRO A CA 1
ATOM 740 C C . PRO A 1 98 ? 9.299 -14.951 -2.190 1.00 81.56 98 PRO A C 1
ATOM 742 O O . PRO A 1 98 ? 8.840 -14.867 -3.329 1.00 81.56 98 PRO A O 1
ATOM 745 N N . GLU A 1 99 ? 8.749 -15.738 -1.264 1.00 81.81 99 GLU A N 1
ATOM 746 C CA . GLU A 1 99 ? 7.587 -16.595 -1.490 1.00 81.81 99 GLU A CA 1
ATOM 747 C C . GLU A 1 99 ? 6.320 -15.775 -1.743 1.00 81.81 99 GLU A C 1
ATOM 749 O O . GLU A 1 99 ? 5.569 -16.065 -2.683 1.00 81.81 99 GLU A O 1
ATOM 754 N N . CYS A 1 100 ? 6.087 -14.738 -0.934 1.00 84.12 100 CYS A N 1
ATOM 755 C CA . CYS A 1 100 ? 4.966 -13.822 -1.117 1.00 84.12 100 CYS A CA 1
ATOM 756 C C . CYS A 1 100 ? 5.081 -13.089 -2.458 1.00 84.12 100 CYS A C 1
ATOM 758 O O . CYS A 1 100 ? 4.122 -13.072 -3.234 1.00 84.12 100 CYS A O 1
ATOM 760 N N . PHE A 1 101 ? 6.276 -12.586 -2.790 1.00 87.75 101 PHE A N 1
ATOM 761 C CA . PHE A 1 101 ? 6.536 -11.917 -4.064 1.00 87.75 101 PHE A CA 1
ATOM 762 C C . PHE A 1 101 ? 6.233 -12.820 -5.264 1.00 87.75 101 PHE A C 1
ATOM 764 O O . PHE A 1 101 ? 5.514 -12.408 -6.173 1.00 87.75 101 PHE A O 1
ATOM 771 N N . VAL A 1 102 ? 6.729 -14.064 -5.269 1.00 87.50 102 VAL A N 1
ATOM 772 C CA . VAL A 1 102 ? 6.488 -15.032 -6.356 1.00 87.50 102 VAL A CA 1
ATOM 773 C C . VAL A 1 102 ? 4.994 -15.308 -6.531 1.00 87.50 102 VAL A C 1
ATOM 775 O O . VAL A 1 102 ? 4.495 -15.335 -7.659 1.00 87.50 102 VAL A O 1
ATOM 778 N N . ARG A 1 103 ? 4.264 -15.492 -5.425 1.00 87.69 103 ARG A N 1
ATOM 779 C CA . ARG A 1 103 ? 2.820 -15.764 -5.448 1.00 87.69 103 ARG A CA 1
ATOM 780 C C . ARG A 1 103 ? 2.026 -14.567 -5.955 1.00 87.69 103 ARG A C 1
ATOM 782 O O . ARG A 1 103 ? 1.211 -14.734 -6.861 1.00 87.69 103 ARG A O 1
ATOM 789 N N . LEU A 1 104 ? 2.293 -13.370 -5.431 1.00 89.56 104 LEU A N 1
ATOM 790 C CA . LEU A 1 104 ? 1.665 -12.134 -5.903 1.00 89.56 104 LEU A CA 1
ATOM 791 C C . LEU A 1 104 ? 1.959 -11.910 -7.382 1.00 89.56 104 LEU A C 1
ATOM 793 O O . LEU A 1 104 ? 1.037 -11.648 -8.153 1.00 89.56 104 LEU A O 1
ATOM 797 N N . TRP A 1 105 ? 3.218 -12.078 -7.795 1.00 91.44 105 TRP A N 1
ATOM 798 C CA . TRP A 1 105 ? 3.619 -11.956 -9.190 1.00 91.44 105 TRP A CA 1
ATOM 799 C C . TRP A 1 105 ? 2.823 -12.909 -10.074 1.00 91.44 105 TRP A C 1
ATOM 801 O O . TRP A 1 105 ? 2.191 -12.458 -11.027 1.00 91.44 105 TRP A O 1
ATOM 811 N N . GLY A 1 106 ? 2.799 -14.205 -9.747 1.00 89.62 106 GLY A N 1
ATOM 812 C CA . GLY A 1 106 ? 2.076 -15.225 -10.510 1.00 89.62 106 GLY A CA 1
ATOM 813 C C . GLY A 1 106 ? 0.563 -15.000 -10.554 1.00 89.62 106 GLY A C 1
ATOM 814 O O . GLY A 1 106 ? -0.071 -15.307 -11.560 1.00 89.62 106 GLY A O 1
ATOM 815 N N . ARG A 1 107 ? -0.011 -14.416 -9.497 1.00 88.56 107 ARG A N 1
ATOM 816 C CA . ARG A 1 107 ? -1.448 -14.139 -9.380 1.00 88.56 107 ARG A CA 1
ATOM 817 C C . ARG A 1 107 ? -1.891 -12.856 -10.086 1.00 88.56 107 ARG A C 1
ATOM 819 O O . ARG A 1 107 ? -3.072 -12.726 -10.421 1.00 88.56 107 ARG A O 1
ATOM 826 N N . ALA A 1 108 ? -0.965 -11.920 -10.276 1.00 91.06 108 ALA A N 1
ATOM 827 C CA . ALA A 1 108 ? -1.224 -10.623 -10.873 1.00 91.06 108 ALA A CA 1
ATOM 828 C C . ALA A 1 108 ? -1.623 -10.738 -12.344 1.00 91.06 108 ALA A C 1
ATOM 830 O O . ALA A 1 108 ? -0.921 -11.345 -13.152 1.00 91.06 108 ALA A O 1
ATOM 831 N N . HIS A 1 109 ? -2.733 -10.091 -12.678 1.00 90.56 109 HIS A N 1
ATOM 832 C CA . HIS A 1 109 ? -3.233 -9.956 -14.036 1.00 90.56 109 HIS A CA 1
ATOM 833 C C . HIS A 1 109 ? -2.417 -8.932 -14.833 1.00 90.56 109 HIS A C 1
ATOM 835 O O . HIS A 1 109 ? -2.122 -9.138 -16.004 1.00 90.56 109 HIS A O 1
ATOM 841 N N . VAL A 1 110 ? -2.002 -7.847 -14.174 1.00 93.69 110 VAL A N 1
ATOM 842 C CA . VAL A 1 110 ? -1.132 -6.823 -14.756 1.00 93.69 110 VAL A CA 1
ATOM 843 C C . VAL A 1 110 ? -0.054 -6.423 -13.752 1.00 93.69 110 VAL A C 1
ATOM 845 O O . VAL A 1 110 ? -0.313 -6.316 -12.551 1.00 93.69 110 VAL A O 1
ATOM 848 N N . ARG A 1 111 ? 1.174 -6.230 -14.243 1.00 95.94 111 ARG A N 1
ATOM 849 C CA . ARG A 1 111 ? 2.311 -5.729 -13.458 1.00 95.94 111 ARG A CA 1
ATOM 850 C C . ARG A 1 111 ? 2.787 -4.422 -14.077 1.00 95.94 111 ARG A C 1
ATOM 852 O O . ARG A 1 111 ? 3.132 -4.406 -15.257 1.00 95.94 111 ARG A O 1
ATOM 859 N N . ILE A 1 112 ? 2.794 -3.350 -13.302 1.00 96.88 112 ILE A N 1
ATOM 860 C CA . ILE A 1 112 ? 3.115 -2.003 -13.772 1.00 96.88 112 ILE A CA 1
ATOM 861 C C . ILE A 1 112 ? 4.267 -1.463 -12.933 1.00 96.88 112 ILE A C 1
ATOM 863 O O . ILE A 1 112 ? 4.241 -1.551 -11.709 1.00 96.88 112 ILE A O 1
ATOM 867 N N . CYS A 1 113 ? 5.274 -0.895 -13.579 1.00 96.62 113 CYS A N 1
ATOM 868 C CA . CYS A 1 113 ? 6.316 -0.124 -12.915 1.00 96.62 113 CYS A CA 1
ATOM 869 C C . CYS A 1 113 ? 6.073 1.367 -13.153 1.00 96.62 113 CYS A C 1
ATOM 871 O O . CYS A 1 113 ? 5.919 1.790 -14.296 1.00 96.62 113 CYS A O 1
ATOM 873 N N . ALA A 1 114 ? 6.045 2.149 -12.079 1.00 94.75 114 ALA A N 1
ATOM 874 C CA . ALA A 1 114 ? 5.987 3.601 -12.129 1.00 94.75 114 ALA A CA 1
ATOM 875 C C . ALA A 1 114 ? 7.417 4.144 -12.248 1.00 94.75 114 ALA A C 1
ATOM 877 O O . ALA A 1 114 ? 8.169 4.112 -11.270 1.00 94.75 114 ALA A O 1
ATOM 878 N N . ASP A 1 115 ? 7.793 4.555 -13.456 1.00 93.75 115 ASP A N 1
ATOM 879 C CA . ASP A 1 115 ? 9.093 5.115 -13.826 1.00 93.75 115 ASP A CA 1
ATOM 880 C C . ASP A 1 115 ? 10.283 4.372 -13.176 1.00 93.75 115 ASP A C 1
ATOM 882 O O . ASP A 1 115 ? 10.534 3.194 -13.470 1.00 93.75 115 ASP A O 1
ATOM 886 N N . GLY A 1 116 ? 10.972 5.006 -12.218 1.00 93.00 116 GLY A N 1
ATOM 887 C CA . GLY A 1 116 ? 12.116 4.434 -11.510 1.00 93.00 116 GLY A CA 1
ATOM 888 C C . GLY A 1 116 ? 11.807 3.162 -10.707 1.00 93.00 116 GLY A C 1
ATOM 889 O O . GLY A 1 116 ? 12.725 2.422 -10.353 1.00 93.00 116 GLY A O 1
ATOM 890 N N . GLY A 1 117 ? 10.536 2.822 -10.481 1.00 93.31 117 GLY A N 1
ATOM 891 C CA . GLY A 1 117 ? 10.133 1.517 -9.952 1.00 93.31 117 GLY A CA 1
ATOM 892 C C . GLY A 1 117 ? 10.620 0.342 -10.810 1.00 93.31 117 GLY A C 1
ATOM 893 O O . GLY A 1 117 ? 10.906 -0.734 -10.279 1.00 93.31 117 GLY A O 1
ATOM 894 N N . ALA A 1 118 ? 10.821 0.547 -12.116 1.00 94.69 118 ALA A N 1
ATOM 895 C CA . ALA A 1 118 ? 11.415 -0.465 -12.990 1.00 94.69 118 ALA A CA 1
ATOM 896 C C . ALA A 1 118 ? 12.892 -0.720 -12.658 1.00 94.69 118 ALA A C 1
ATOM 898 O O . ALA A 1 118 ? 13.338 -1.869 -12.697 1.00 94.69 118 ALA A O 1
ATOM 899 N N . ASN A 1 119 ? 13.634 0.320 -12.260 1.00 93.62 119 ASN A N 1
ATOM 900 C CA . ASN A 1 119 ? 15.005 0.171 -11.773 1.00 93.62 119 ASN A CA 1
ATOM 901 C C . ASN A 1 119 ? 15.028 -0.701 -10.519 1.00 93.62 119 ASN A C 1
ATOM 903 O O . ASN A 1 119 ? 15.822 -1.630 -10.427 1.00 93.62 119 ASN A O 1
ATOM 907 N N . ARG A 1 120 ? 14.109 -0.455 -9.576 1.00 91.25 120 ARG A N 1
ATOM 908 C CA . ARG A 1 120 ? 14.014 -1.229 -8.327 1.00 91.25 120 ARG A CA 1
ATOM 909 C C . ARG A 1 120 ? 13.702 -2.699 -8.579 1.00 91.25 120 ARG A C 1
ATOM 911 O O . ARG A 1 120 ? 14.291 -3.564 -7.930 1.00 91.25 120 ARG A O 1
ATOM 918 N N . LEU A 1 121 ? 12.810 -2.982 -9.530 1.00 90.88 121 LEU A N 1
ATOM 919 C CA . LEU A 1 121 ? 12.506 -4.347 -9.960 1.00 90.88 121 LEU A CA 1
ATOM 920 C C . LEU A 1 121 ? 13.720 -5.017 -10.626 1.00 90.88 121 LEU A C 1
ATOM 922 O O . LEU A 1 121 ? 14.015 -6.179 -10.346 1.00 90.88 121 LEU A O 1
ATOM 926 N N . TYR A 1 122 ? 14.433 -4.274 -11.476 1.00 89.94 122 TYR A N 1
ATOM 927 C CA . TYR A 1 122 ? 15.625 -4.752 -12.179 1.00 89.94 122 TYR A CA 1
ATOM 928 C C . TYR A 1 122 ? 16.771 -5.079 -11.211 1.00 89.94 122 TYR A C 1
ATOM 930 O O . TYR A 1 122 ? 17.336 -6.174 -11.260 1.00 89.94 122 TYR A O 1
ATOM 938 N N . ASP A 1 123 ? 17.065 -4.153 -10.299 1.00 87.31 123 ASP A N 1
ATOM 939 C CA . ASP A 1 123 ? 18.153 -4.256 -9.326 1.00 87.31 123 ASP A CA 1
ATOM 940 C C . ASP A 1 123 ? 17.869 -5.341 -8.282 1.00 87.31 123 ASP A C 1
ATOM 942 O O . ASP A 1 123 ? 18.764 -6.096 -7.925 1.00 87.31 123 ASP A O 1
ATOM 946 N N . GLY A 1 124 ? 16.609 -5.514 -7.862 1.00 78.00 124 GLY A N 1
ATOM 947 C CA . GLY A 1 124 ? 16.206 -6.558 -6.907 1.00 78.00 124 GLY A CA 1
ATOM 948 C C . GLY A 1 124 ? 16.457 -7.994 -7.363 1.00 78.00 124 GLY A C 1
ATOM 949 O O . GLY A 1 124 ? 16.333 -8.940 -6.584 1.00 78.00 124 GLY A O 1
ATOM 950 N N . CYS A 1 125 ? 16.791 -8.184 -8.634 1.00 65.19 125 CYS A N 1
ATOM 951 C CA . CYS A 1 125 ? 17.105 -9.468 -9.238 1.00 65.19 125 CYS A CA 1
ATOM 952 C C . CYS A 1 125 ? 18.624 -9.640 -9.466 1.00 65.19 125 CYS A C 1
ATOM 954 O O . CYS A 1 125 ? 19.032 -10.399 -10.349 1.00 65.19 125 CYS A O 1
ATOM 956 N N . SER A 1 126 ? 19.468 -8.906 -8.730 1.00 56.91 126 SER A N 1
ATOM 957 C CA . SER A 1 126 ? 20.931 -8.931 -8.860 1.00 56.91 126 SER A CA 1
ATOM 958 C C . SER A 1 126 ? 21.587 -10.209 -8.341 1.00 56.91 126 SER A C 1
ATOM 960 O O . SER A 1 126 ? 22.558 -10.656 -8.946 1.00 56.91 126 SER A O 1
ATOM 962 N N . ASP A 1 127 ? 21.048 -10.802 -7.274 1.00 57.31 127 ASP A N 1
ATOM 963 C CA . ASP A 1 127 ? 21.802 -11.753 -6.438 1.00 57.31 127 ASP A CA 1
ATOM 964 C C . ASP A 1 127 ? 21.757 -13.209 -6.917 1.00 57.31 127 ASP A C 1
ATOM 966 O O . ASP A 1 127 ? 22.446 -14.065 -6.374 1.00 57.31 127 ASP A O 1
ATOM 970 N N . ASP A 1 128 ? 20.986 -13.508 -7.962 1.00 51.84 128 ASP A N 1
ATOM 971 C CA . ASP A 1 128 ? 21.024 -14.816 -8.607 1.00 51.84 128 ASP A CA 1
ATOM 972 C C . ASP A 1 128 ? 20.897 -14.636 -10.117 1.00 51.84 128 ASP A C 1
ATOM 974 O O . ASP A 1 128 ? 20.069 -13.856 -10.588 1.00 51.84 128 ASP A O 1
ATOM 978 N N . GLN A 1 129 ? 21.762 -15.336 -10.847 1.00 53.34 129 GLN A N 1
ATOM 979 C CA . GLN A 1 129 ? 22.086 -15.178 -12.267 1.00 53.34 129 GLN A CA 1
ATOM 980 C C . GLN A 1 129 ? 20.897 -14.802 -13.172 1.00 53.34 129 GLN A C 1
ATOM 982 O O . GLN A 1 129 ? 19.775 -15.240 -12.933 1.00 53.34 129 GLN A O 1
ATOM 987 N N . ASN A 1 130 ? 21.172 -14.051 -14.253 1.00 57.06 130 ASN A N 1
ATOM 988 C CA . ASN A 1 130 ? 20.271 -13.562 -15.323 1.00 57.06 130 ASN A CA 1
ATOM 989 C C . ASN A 1 130 ? 18.927 -14.305 -15.530 1.00 57.06 130 ASN A C 1
ATOM 991 O O . ASN A 1 130 ? 17.912 -13.659 -15.784 1.00 57.06 130 ASN A O 1
ATOM 995 N N . ALA A 1 131 ? 18.890 -15.631 -15.372 1.00 58.41 131 ALA A N 1
ATOM 996 C CA . ALA A 1 131 ? 17.685 -16.455 -15.291 1.00 58.41 131 ALA A CA 1
ATOM 997 C C . ALA A 1 131 ? 16.560 -15.882 -14.398 1.00 58.41 131 ALA A C 1
ATOM 999 O O . ALA A 1 131 ? 15.407 -15.876 -14.829 1.00 58.41 131 ALA A O 1
ATOM 1000 N N . ARG A 1 132 ? 16.848 -15.353 -13.196 1.00 64.88 132 ARG A N 1
ATOM 1001 C CA . ARG A 1 132 ? 15.787 -14.790 -12.329 1.00 64.88 132 ARG A CA 1
ATOM 1002 C C . ARG A 1 132 ? 15.245 -13.454 -12.834 1.00 64.88 132 ARG A C 1
ATOM 1004 O O . ARG A 1 132 ? 14.045 -13.221 -12.731 1.00 64.88 132 ARG A O 1
ATOM 1011 N N . ARG A 1 133 ? 16.080 -12.611 -13.456 1.00 71.88 133 ARG A N 1
ATOM 1012 C CA . ARG A 1 133 ? 15.625 -11.365 -14.112 1.00 71.88 133 ARG A CA 1
ATOM 1013 C C . ARG A 1 133 ? 14.694 -11.631 -15.287 1.00 71.88 133 ARG A C 1
ATOM 1015 O O . ARG A 1 133 ? 13.865 -10.789 -15.615 1.00 71.88 133 ARG A O 1
ATOM 1022 N N . HIS A 1 134 ? 14.836 -12.776 -15.949 1.00 73.94 134 HIS A N 1
ATOM 1023 C CA . HIS A 1 134 ? 13.962 -13.155 -17.059 1.00 73.94 134 HIS A CA 1
ATOM 1024 C C . HIS A 1 134 ? 12.577 -13.620 -16.597 1.00 73.94 134 HIS A C 1
ATOM 1026 O O . HIS A 1 134 ? 11.635 -13.552 -17.379 1.00 73.94 134 HIS A O 1
ATOM 1032 N N . ALA A 1 135 ? 12.430 -14.039 -15.337 1.00 83.25 135 ALA A N 1
ATOM 1033 C CA . ALA A 1 135 ? 11.141 -14.451 -14.785 1.00 83.25 135 ALA A CA 1
ATOM 1034 C C . ALA A 1 135 ? 10.213 -13.263 -14.464 1.00 83.25 135 ALA A C 1
ATOM 1036 O O . ALA A 1 135 ? 8.992 -13.427 -14.437 1.00 83.25 135 ALA A O 1
ATOM 1037 N N . TYR A 1 136 ? 10.777 -12.070 -14.240 1.00 89.62 136 TYR A N 1
ATOM 1038 C CA . TYR A 1 136 ? 10.041 -10.898 -13.762 1.00 89.62 136 TYR A CA 1
ATOM 1039 C C . TYR A 1 136 ? 10.068 -9.747 -14.770 1.00 89.62 136 TYR A C 1
ATOM 1041 O O . TYR A 1 136 ? 10.766 -8.752 -14.597 1.00 89.62 136 TYR A O 1
ATOM 1049 N N . VAL A 1 137 ? 9.291 -9.892 -15.843 1.00 93.81 137 VAL A N 1
ATOM 1050 C CA . VAL A 1 137 ? 9.084 -8.847 -16.856 1.00 93.81 137 VAL A CA 1
ATOM 1051 C C . VAL A 1 137 ? 7.736 -8.150 -16.606 1.00 93.81 137 VAL A C 1
ATOM 1053 O O . VAL A 1 137 ? 6.699 -8.820 -16.663 1.00 93.81 137 VAL A O 1
ATOM 1056 N N . PRO A 1 138 ? 7.706 -6.839 -16.290 1.00 95.62 138 PRO A N 1
ATOM 1057 C CA . PRO A 1 138 ? 6.458 -6.115 -16.086 1.00 95.62 138 PRO A CA 1
ATOM 1058 C C . PRO A 1 138 ? 5.701 -5.961 -17.410 1.00 95.62 138 PRO A C 1
ATOM 1060 O O . PRO A 1 138 ? 6.297 -5.924 -18.488 1.00 95.62 138 PRO A O 1
ATOM 1063 N N . SER A 1 139 ? 4.378 -5.850 -17.326 1.00 96.50 139 SER A N 1
ATOM 1064 C CA . SER A 1 139 ? 3.514 -5.603 -18.482 1.00 96.50 139 SER A CA 1
ATOM 1065 C C . SER A 1 139 ? 3.720 -4.187 -19.022 1.00 96.50 139 SER A C 1
ATOM 1067 O O . SER A 1 139 ? 3.830 -3.999 -20.232 1.00 96.50 139 SER A O 1
ATOM 1069 N N . TYR A 1 140 ? 3.821 -3.211 -18.114 1.00 97.50 140 TYR A N 1
ATOM 1070 C CA . TYR A 1 140 ? 3.944 -1.795 -18.444 1.00 97.50 140 TYR A CA 1
ATOM 1071 C C . TYR A 1 140 ? 5.011 -1.101 -17.598 1.00 97.50 140 TYR A C 1
ATOM 1073 O O . TYR A 1 140 ? 5.181 -1.418 -16.418 1.00 97.50 140 TYR A O 1
ATOM 1081 N N . ILE A 1 141 ? 5.671 -0.109 -18.188 1.00 97.62 141 ILE A N 1
ATOM 1082 C CA . ILE A 1 141 ? 6.401 0.942 -17.474 1.00 97.62 141 ILE A CA 1
ATOM 1083 C C . ILE A 1 141 ? 5.735 2.269 -17.833 1.00 97.62 141 ILE A C 1
ATOM 1085 O O . ILE A 1 141 ? 5.548 2.548 -19.016 1.00 97.62 141 ILE A O 1
ATOM 1089 N N . VAL A 1 142 ? 5.356 3.060 -16.831 1.00 96.38 142 VAL A N 1
ATOM 1090 C CA . VAL A 1 142 ? 4.627 4.322 -17.012 1.00 96.38 142 VAL A CA 1
ATOM 1091 C C . VAL A 1 142 ? 5.221 5.432 -16.159 1.00 96.38 142 VAL A C 1
ATOM 1093 O O . VAL A 1 142 ? 5.586 5.187 -15.014 1.00 96.38 142 VAL A O 1
ATOM 1096 N N . GLY A 1 143 ? 5.296 6.641 -16.701 1.00 93.19 143 GLY A N 1
ATOM 1097 C CA . GLY A 1 143 ? 5.803 7.829 -16.013 1.00 93.19 143 GLY A CA 1
ATOM 1098 C C . GLY A 1 143 ? 6.390 8.826 -17.003 1.00 93.19 143 GLY A C 1
ATOM 1099 O O . GLY A 1 143 ? 6.276 8.626 -18.214 1.00 93.19 143 GLY A O 1
ATOM 1100 N N . ASP A 1 144 ? 7.019 9.887 -16.513 1.00 91.56 144 ASP A N 1
ATOM 1101 C CA . ASP A 1 144 ? 7.745 10.837 -17.373 1.00 91.56 144 ASP A CA 1
ATOM 1102 C C . ASP A 1 144 ? 9.143 10.344 -17.796 1.00 91.56 144 ASP A C 1
ATOM 1104 O O . ASP A 1 144 ? 9.772 10.9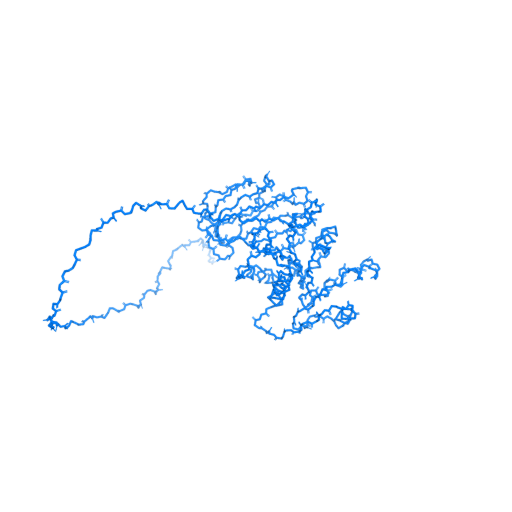49 -18.664 1.00 91.56 144 ASP A O 1
ATOM 1108 N N . LEU A 1 145 ? 9.563 9.188 -17.267 1.00 92.12 145 LEU A N 1
ATOM 1109 C CA . LEU A 1 145 ? 10.783 8.456 -17.616 1.00 92.12 145 LEU A CA 1
ATOM 1110 C C . LEU A 1 145 ? 12.078 9.181 -17.217 1.00 92.12 145 LEU A C 1
ATOM 1112 O O . LEU A 1 145 ? 13.134 8.903 -17.792 1.00 92.12 145 LEU A O 1
ATOM 1116 N N . ASP A 1 146 ? 12.013 10.099 -16.247 1.00 91.25 146 ASP A N 1
ATOM 1117 C CA . ASP A 1 146 ? 13.167 10.884 -15.805 1.00 91.25 146 ASP A CA 1
ATOM 1118 C C . ASP A 1 146 ? 14.097 10.112 -14.853 1.00 91.25 146 ASP A C 1
ATOM 1120 O O . ASP A 1 146 ? 15.309 10.354 -14.818 1.00 91.25 146 ASP A O 1
ATOM 1124 N N . SER A 1 147 ? 13.549 9.130 -14.132 1.00 90.94 147 SER A N 1
ATOM 1125 C CA . SER A 1 147 ? 14.287 8.307 -13.181 1.00 90.94 147 SER A CA 1
ATOM 1126 C C . SER A 1 147 ? 14.694 6.965 -13.783 1.00 90.94 147 SER A C 1
ATOM 1128 O O . SER A 1 147 ? 15.615 6.315 -13.275 1.00 90.94 147 SER A O 1
ATOM 1130 N N . LEU A 1 148 ? 14.023 6.501 -14.840 1.00 95.25 148 LEU A N 1
ATOM 1131 C CA . LEU A 1 148 ? 14.318 5.239 -15.513 1.00 95.25 148 LEU A CA 1
ATOM 1132 C C . LEU A 1 148 ? 15.697 5.248 -16.185 1.00 95.25 148 LEU A C 1
ATOM 1134 O O . LEU A 1 148 ? 15.991 6.064 -17.057 1.00 95.25 148 LEU A O 1
ATOM 1138 N N . ARG A 1 149 ? 16.547 4.273 -15.842 1.00 96.31 149 ARG A N 1
ATOM 1139 C CA . ARG A 1 149 ? 17.886 4.190 -16.438 1.00 96.31 149 ARG A CA 1
ATOM 1140 C C . ARG A 1 149 ? 17.827 3.649 -17.878 1.00 96.31 149 ARG A C 1
ATOM 1142 O O . ARG A 1 149 ? 17.086 2.689 -18.126 1.00 96.31 149 ARG A O 1
ATOM 1149 N N . PRO A 1 150 ? 18.631 4.175 -18.826 1.00 95.75 150 PRO A N 1
ATOM 1150 C CA . PRO A 1 150 ? 18.576 3.768 -20.235 1.00 95.75 150 PRO A CA 1
ATOM 1151 C C . PRO A 1 150 ? 18.790 2.266 -20.475 1.00 95.75 150 PRO A C 1
ATOM 1153 O O . PRO A 1 150 ? 18.146 1.669 -21.343 1.00 95.75 150 PRO A O 1
ATOM 1156 N N . GLU A 1 151 ? 19.666 1.624 -19.700 1.00 94.50 151 GLU A N 1
ATOM 1157 C CA . GLU A 1 151 ? 19.921 0.186 -19.800 1.00 94.50 151 GLU A CA 1
ATOM 1158 C C . GLU A 1 151 ? 18.741 -0.656 -19.296 1.00 94.50 151 GLU A C 1
ATOM 1160 O O . GLU A 1 151 ? 18.465 -1.720 -19.851 1.00 94.50 151 GLU A O 1
ATOM 1165 N N . VAL A 1 152 ? 18.004 -0.161 -18.296 1.00 95.06 152 VAL A N 1
ATOM 1166 C CA . VAL A 1 152 ? 16.807 -0.815 -17.746 1.00 95.06 152 VAL A CA 1
ATOM 1167 C C . VAL A 1 152 ? 15.634 -0.671 -18.714 1.00 95.06 152 VAL A C 1
ATOM 1169 O O . VAL A 1 152 ? 14.956 -1.658 -19.009 1.00 95.06 152 VAL A O 1
ATOM 1172 N N . LEU A 1 153 ? 15.446 0.528 -19.276 1.00 95.94 153 LEU A N 1
ATOM 1173 C CA . LEU A 1 153 ? 14.481 0.781 -20.346 1.00 95.94 153 LEU A CA 1
ATOM 1174 C C . LEU A 1 153 ? 14.714 -0.171 -21.524 1.00 95.94 153 LEU A C 1
ATOM 1176 O O . LEU A 1 153 ? 13.791 -0.865 -21.956 1.00 95.94 153 LEU A O 1
ATOM 1180 N N . SER A 1 154 ? 15.956 -0.245 -22.007 1.00 95.31 154 SER 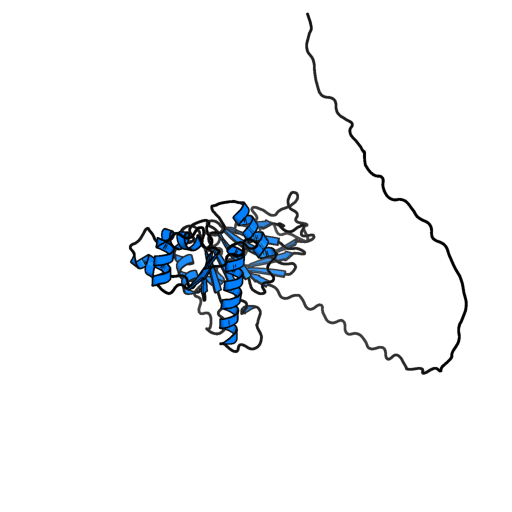A N 1
ATOM 1181 C CA . SER A 1 154 ? 16.336 -1.126 -23.117 1.00 95.31 154 SER A CA 1
ATOM 1182 C C . SER A 1 154 ? 16.088 -2.597 -22.771 1.00 95.31 154 SER A C 1
ATOM 1184 O O . SER A 1 154 ? 15.522 -3.343 -23.571 1.00 95.31 154 SER A O 1
ATOM 1186 N N . TYR A 1 155 ? 16.449 -3.018 -21.553 1.00 94.31 155 TYR A N 1
ATOM 1187 C CA . TYR A 1 155 ? 16.269 -4.391 -21.086 1.00 94.31 155 TYR A CA 1
ATOM 1188 C C . TYR A 1 155 ? 14.802 -4.845 -21.121 1.00 94.31 155 TYR A C 1
ATOM 1190 O O . TYR A 1 155 ? 14.522 -5.939 -21.626 1.00 94.31 155 TYR A O 1
ATOM 1198 N N . TYR A 1 156 ? 13.877 -4.040 -20.594 1.00 95.75 156 TYR A N 1
ATOM 1199 C CA . TYR A 1 156 ? 12.457 -4.399 -20.544 1.00 95.75 156 TYR A CA 1
ATOM 1200 C C . TYR A 1 156 ? 11.753 -4.210 -21.893 1.00 95.75 156 TYR A C 1
ATOM 1202 O O . TYR A 1 156 ? 10.958 -5.066 -22.286 1.00 95.75 156 TYR A O 1
ATOM 1210 N N . SER A 1 157 ? 12.114 -3.174 -22.657 1.00 95.19 157 SER A N 1
ATOM 1211 C CA . SER A 1 157 ? 11.558 -2.936 -23.999 1.00 95.19 157 SER A CA 1
ATOM 1212 C C . SER A 1 157 ? 11.833 -4.111 -24.942 1.00 95.19 157 SER A C 1
ATOM 1214 O O . SER A 1 157 ? 10.926 -4.609 -25.605 1.00 95.19 157 SER A O 1
ATOM 1216 N N . CYS A 1 158 ? 13.060 -4.650 -24.937 1.00 94.38 158 CYS A N 1
ATOM 1217 C CA . CYS A 1 158 ? 13.415 -5.832 -25.733 1.00 94.38 158 CYS A CA 1
ATOM 1218 C C . CYS A 1 158 ? 12.689 -7.122 -25.303 1.00 94.38 158 CYS A C 1
ATOM 1220 O O . CYS A 1 158 ? 12.816 -8.143 -25.975 1.00 94.38 158 CYS A O 1
ATOM 1222 N N . ARG A 1 159 ? 11.961 -7.105 -24.180 1.00 94.00 159 ARG A N 1
ATOM 1223 C CA . ARG A 1 159 ? 11.235 -8.255 -23.617 1.00 94.00 159 ARG A CA 1
ATOM 1224 C C . ARG A 1 159 ? 9.718 -8.090 -23.670 1.00 94.00 159 ARG A C 1
ATOM 1226 O O . ARG A 1 159 ? 9.004 -8.891 -23.076 1.00 94.00 159 ARG A O 1
ATOM 1233 N N . GLY A 1 160 ? 9.233 -7.091 -24.404 1.00 94.62 160 GLY A N 1
ATOM 1234 C CA . GLY A 1 160 ? 7.806 -6.896 -24.652 1.00 94.62 160 GLY A CA 1
ATOM 1235 C C . GLY A 1 160 ? 7.073 -6.099 -23.574 1.00 94.62 160 GLY A C 1
ATOM 1236 O O . GLY A 1 160 ? 5.848 -6.019 -23.631 1.00 94.62 160 GLY A O 1
ATOM 1237 N N . THR A 1 161 ? 7.784 -5.493 -22.618 1.00 96.88 161 THR A N 1
ATOM 1238 C CA . THR A 1 161 ? 7.182 -4.491 -21.731 1.00 96.88 161 THR A CA 1
ATOM 1239 C C . THR A 1 161 ? 6.762 -3.274 -22.550 1.00 96.88 161 THR A C 1
ATOM 1241 O O . THR A 1 161 ? 7.556 -2.736 -23.323 1.00 96.88 161 THR A O 1
ATOM 1244 N N . GLN A 1 162 ? 5.524 -2.821 -22.366 1.00 97.06 162 GLN A N 1
ATOM 1245 C CA . GLN A 1 162 ? 5.018 -1.626 -23.031 1.00 97.06 162 GLN A CA 1
ATOM 1246 C C . GLN A 1 162 ? 5.442 -0.372 -22.263 1.00 97.06 162 GLN A C 1
ATOM 1248 O O . GLN A 1 162 ? 5.217 -0.266 -21.057 1.00 97.06 162 GLN A O 1
ATOM 1253 N N . ILE A 1 163 ? 6.061 0.577 -22.961 1.00 96.81 163 ILE A N 1
ATOM 1254 C CA . ILE A 1 163 ? 6.521 1.838 -22.377 1.00 96.81 163 ILE A CA 1
ATOM 1255 C C . ILE A 1 163 ? 5.476 2.914 -22.663 1.00 96.81 163 ILE A C 1
ATOM 1257 O O . ILE A 1 163 ? 5.191 3.205 -23.824 1.00 96.81 163 ILE A O 1
ATOM 1261 N N . GLN A 1 164 ? 4.908 3.492 -21.608 1.00 94.06 164 GLN A N 1
ATOM 1262 C CA . GLN A 1 164 ? 3.914 4.553 -21.688 1.00 94.06 164 GLN A CA 1
ATOM 1263 C C . GLN A 1 164 ? 4.474 5.830 -21.064 1.00 94.06 164 GLN A C 1
ATOM 1265 O O . GLN A 1 164 ? 4.394 6.045 -19.856 1.00 94.06 164 GLN A O 1
ATOM 1270 N N . GLU A 1 165 ? 5.046 6.679 -21.910 1.00 93.19 165 GLU A N 1
ATOM 1271 C CA . GLU A 1 165 ? 5.516 7.998 -21.498 1.00 93.19 165 GLU A CA 1
ATOM 1272 C C . GLU A 1 165 ? 4.316 8.919 -21.227 1.00 93.19 165 GLU A C 1
ATOM 1274 O O . GLU A 1 165 ? 3.452 9.110 -22.086 1.00 93.19 165 GLU A O 1
ATOM 1279 N N . ASP A 1 166 ? 4.264 9.495 -20.029 1.00 89.19 166 ASP A N 1
ATOM 1280 C CA . ASP A 1 166 ? 3.266 10.477 -19.612 1.00 89.19 166 ASP A CA 1
ATOM 1281 C C . ASP A 1 166 ? 3.985 11.672 -18.974 1.00 89.19 166 ASP A C 1
ATOM 1283 O O . ASP A 1 166 ? 4.466 11.614 -17.839 1.00 89.19 166 ASP A O 1
ATOM 1287 N N . ARG A 1 167 ? 4.058 12.766 -19.742 1.00 88.12 167 ARG A N 1
ATOM 1288 C CA . ARG A 1 167 ? 4.760 14.010 -19.387 1.00 88.12 167 ARG A CA 1
ATOM 1289 C C . ARG A 1 167 ? 3.937 14.957 -18.514 1.00 88.12 167 ARG A C 1
ATOM 1291 O O . ARG A 1 167 ? 4.372 16.087 -18.297 1.00 88.12 167 ARG A O 1
ATOM 1298 N N . ASP A 1 168 ? 2.756 14.551 -18.048 1.00 85.50 168 ASP A N 1
ATOM 1299 C CA . ASP A 1 168 ? 1.990 15.368 -17.112 1.00 85.50 168 ASP A CA 1
ATOM 1300 C C . ASP A 1 168 ? 2.779 15.569 -15.809 1.00 85.50 168 ASP A C 1
ATOM 1302 O O . ASP A 1 168 ? 3.153 14.609 -15.135 1.00 85.50 168 ASP A O 1
ATOM 1306 N N . GLN A 1 169 ? 3.025 16.834 -15.471 1.00 82.38 169 GLN A N 1
ATOM 1307 C CA . GLN A 1 169 ? 3.738 17.259 -14.263 1.00 82.38 169 GLN A CA 1
ATOM 1308 C C . GLN A 1 169 ? 2.777 17.607 -13.115 1.00 82.38 169 GLN A C 1
ATOM 1310 O O . GLN A 1 169 ? 3.208 17.907 -12.004 1.00 82.38 169 GLN A O 1
ATOM 1315 N N . HIS A 1 170 ? 1.464 17.581 -13.366 1.00 80.31 170 HIS A N 1
ATOM 1316 C CA . HIS A 1 170 ? 0.442 17.808 -12.345 1.00 80.31 170 HIS A CA 1
ATOM 1317 C C . HIS A 1 170 ?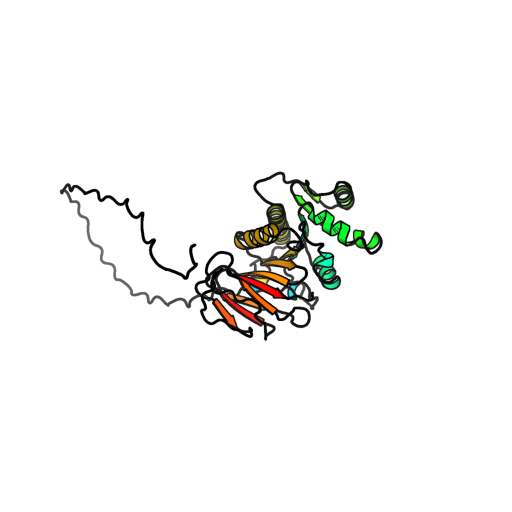 -0.013 16.518 -11.654 1.00 80.31 170 HIS A C 1
ATOM 1319 O O . HIS A 1 170 ? -0.728 16.591 -10.654 1.00 80.31 170 HIS A O 1
ATOM 1325 N N . SER A 1 171 ? 0.408 15.349 -12.1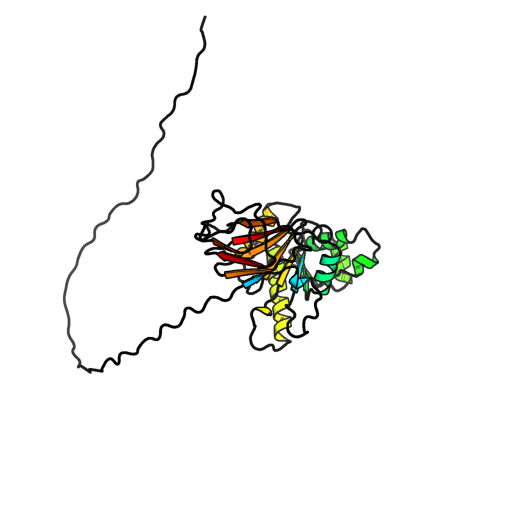47 1.00 81.19 171 SER A N 1
ATOM 1326 C CA . SER A 1 171 ? 0.181 14.058 -11.503 1.00 81.19 171 SER A CA 1
ATOM 1327 C C . SER A 1 171 ? 1.488 13.295 -11.302 1.00 81.19 171 SER A C 1
ATOM 1329 O O . SER A 1 171 ? 2.359 13.282 -12.167 1.00 81.19 171 SER A O 1
ATOM 1331 N N . ASN A 1 172 ? 1.631 12.663 -10.137 1.00 84.94 172 ASN A N 1
ATOM 1332 C CA . ASN A 1 172 ? 2.798 11.836 -9.826 1.00 84.94 172 ASN A CA 1
ATOM 1333 C C . ASN A 1 172 ? 2.707 10.458 -10.519 1.00 84.94 172 ASN A C 1
ATOM 1335 O O . ASN A 1 172 ? 1.641 10.044 -10.986 1.00 84.94 172 ASN A O 1
ATOM 1339 N N . ASP A 1 173 ? 3.809 9.706 -10.559 1.00 85.81 173 ASP A N 1
ATOM 1340 C CA . ASP A 1 173 ? 3.835 8.413 -11.263 1.00 85.81 173 ASP A CA 1
ATOM 1341 C C . ASP A 1 173 ? 2.973 7.329 -10.614 1.00 85.81 173 ASP A C 1
ATOM 1343 O O . ASP A 1 173 ? 2.510 6.413 -11.297 1.00 85.81 173 ASP A O 1
ATOM 1347 N N . LEU A 1 174 ? 2.676 7.451 -9.316 1.00 88.50 174 LEU A N 1
ATOM 1348 C CA . LEU A 1 174 ? 1.699 6.587 -8.659 1.00 88.50 174 LEU A CA 1
ATOM 1349 C C . LEU A 1 174 ? 0.301 6.801 -9.256 1.00 88.50 174 LEU A C 1
ATOM 1351 O O . LEU A 1 174 ? -0.358 5.825 -9.614 1.00 88.50 174 LEU A O 1
ATOM 1355 N N . MET A 1 175 ? -0.140 8.050 -9.430 1.00 88.31 175 MET A N 1
ATOM 1356 C CA . MET A 1 175 ? -1.423 8.368 -10.065 1.00 88.31 175 MET A CA 1
ATOM 1357 C C . MET A 1 175 ? -1.481 7.823 -11.493 1.00 88.31 175 MET A C 1
ATOM 1359 O O . MET A 1 175 ? -2.469 7.193 -11.876 1.00 88.31 175 MET A O 1
ATOM 1363 N N . LYS A 1 176 ? -0.413 8.024 -12.274 1.00 90.25 176 LYS A N 1
ATOM 1364 C CA . LYS A 1 176 ? -0.294 7.505 -13.646 1.00 90.25 176 LYS A CA 1
ATOM 1365 C C . LYS A 1 176 ? -0.414 5.976 -13.665 1.00 90.25 176 LYS A C 1
ATOM 1367 O O . LYS A 1 176 ? -1.211 5.423 -14.425 1.00 90.25 176 LYS A O 1
ATOM 1372 N N . GLY A 1 177 ? 0.294 5.302 -12.758 1.00 91.94 177 GLY A N 1
ATOM 1373 C CA . GLY A 1 177 ? 0.247 3.855 -12.564 1.00 91.94 177 GLY A CA 1
ATOM 1374 C C . GLY A 1 177 ? -1.129 3.322 -12.167 1.00 91.94 177 GLY A C 1
ATOM 1375 O O . GLY A 1 177 ? -1.596 2.344 -12.750 1.00 91.94 177 GLY A O 1
ATOM 1376 N N . ILE A 1 178 ? -1.811 3.980 -11.226 1.00 89.94 178 ILE A N 1
ATOM 1377 C CA . ILE A 1 178 ? -3.174 3.625 -10.808 1.00 89.94 178 ILE A CA 1
ATOM 1378 C C . ILE A 1 178 ? -4.152 3.779 -11.976 1.00 89.94 178 ILE A C 1
ATOM 1380 O O . ILE A 1 178 ? -4.936 2.865 -12.233 1.00 89.94 178 ILE A O 1
ATOM 1384 N N . ARG A 1 179 ? -4.105 4.899 -12.714 1.00 89.19 179 ARG A N 1
ATOM 1385 C CA . ARG A 1 179 ? -4.977 5.124 -13.884 1.00 89.19 179 ARG A CA 1
ATOM 1386 C C . ARG A 1 179 ? -4.815 4.008 -14.913 1.00 89.19 179 ARG A C 1
ATOM 1388 O O . ARG A 1 179 ? -5.814 3.449 -15.370 1.00 89.19 179 ARG A O 1
ATOM 1395 N N . LEU A 1 180 ? -3.569 3.643 -15.214 1.00 91.06 180 LEU A N 1
ATOM 1396 C CA . LEU A 1 180 ? -3.271 2.550 -16.130 1.00 91.06 180 LEU A CA 1
ATOM 1397 C C . LEU A 1 180 ? -3.768 1.205 -15.584 1.00 91.06 180 LEU A C 1
ATOM 1399 O O . LEU A 1 180 ? -4.429 0.465 -16.307 1.00 91.06 180 LEU A O 1
ATOM 1403 N N . ALA A 1 181 ? -3.538 0.903 -14.303 1.00 90.81 181 ALA A N 1
ATOM 1404 C CA . ALA A 1 181 ? -4.040 -0.319 -13.674 1.00 90.81 181 ALA A CA 1
ATOM 1405 C C . ALA A 1 181 ? -5.567 -0.430 -13.787 1.00 90.81 181 ALA A C 1
ATOM 1407 O O . ALA A 1 181 ? -6.079 -1.470 -14.201 1.00 90.81 181 ALA A O 1
ATOM 1408 N N . VAL A 1 182 ? -6.300 0.646 -13.474 1.00 86.88 182 VAL A N 1
ATOM 1409 C CA . VAL A 1 182 ? -7.767 0.692 -13.588 1.00 86.88 182 VAL A CA 1
ATOM 1410 C C . VAL A 1 182 ? -8.205 0.431 -15.027 1.00 86.88 182 VAL A C 1
ATOM 1412 O O . VAL A 1 182 ? -9.128 -0.353 -15.247 1.00 86.88 182 VAL A O 1
ATOM 1415 N N . GLN A 1 183 ? -7.552 1.065 -16.003 1.00 87.62 183 GLN A N 1
ATOM 1416 C CA . GLN A 1 183 ? -7.857 0.869 -17.417 1.00 87.62 183 GLN A CA 1
ATOM 1417 C C . GLN A 1 183 ? -7.676 -0.600 -17.824 1.00 87.62 183 GLN A C 1
ATOM 1419 O O . GLN A 1 183 ? -8.595 -1.194 -18.387 1.00 87.62 183 GLN A O 1
ATOM 1424 N N . GLN A 1 184 ? -6.538 -1.206 -17.483 1.00 88.19 184 GLN A N 1
ATOM 1425 C CA . GLN A 1 184 ? -6.234 -2.593 -17.846 1.00 88.19 184 GLN A CA 1
ATOM 1426 C C . GLN A 1 184 ? -7.187 -3.591 -17.176 1.00 88.19 184 GLN A C 1
ATOM 1428 O O . GLN A 1 184 ? -7.702 -4.493 -17.829 1.00 88.19 184 GLN A O 1
ATOM 1433 N N . LEU A 1 185 ? -7.503 -3.393 -15.894 1.00 81.94 185 LEU A N 1
ATOM 1434 C CA . LEU A 1 185 ? -8.425 -4.264 -15.158 1.00 81.94 185 LEU A CA 1
ATOM 1435 C C . LEU A 1 185 ? -9.871 -4.185 -15.688 1.00 81.94 185 LEU A C 1
ATOM 1437 O O . LEU A 1 185 ? -10.599 -5.182 -15.655 1.00 81.94 185 LEU A O 1
ATOM 1441 N N . ARG A 1 186 ? -10.297 -3.019 -16.197 1.00 76.62 186 ARG A N 1
ATOM 1442 C CA . ARG A 1 186 ? -11.614 -2.846 -16.835 1.00 76.62 186 ARG A CA 1
ATOM 1443 C C . ARG A 1 186 ? -11.702 -3.546 -18.187 1.00 76.62 186 ARG A C 1
ATOM 1445 O O . ARG A 1 186 ? -12.718 -4.185 -18.443 1.00 76.62 186 ARG A O 1
ATOM 1452 N N . HIS A 1 187 ? -10.662 -3.454 -19.017 1.00 70.25 187 HIS A N 1
ATOM 1453 C CA . HIS A 1 187 ? -10.641 -4.114 -20.327 1.00 70.25 187 HIS A CA 1
ATOM 1454 C C . HIS A 1 187 ? -10.786 -5.633 -20.205 1.00 70.25 187 HIS A C 1
ATOM 1456 O O . HIS A 1 187 ? -11.641 -6.211 -20.870 1.00 70.25 187 HIS A O 1
ATOM 1462 N N . THR A 1 188 ? -10.062 -6.261 -19.273 1.00 62.41 188 THR A N 1
ATOM 1463 C CA . THR A 1 188 ? -10.205 -7.700 -18.999 1.00 62.41 188 THR A CA 1
ATOM 1464 C C . THR A 1 188 ? -11.638 -8.078 -18.615 1.00 62.41 188 THR A C 1
ATOM 1466 O O . THR A 1 188 ? -12.142 -9.112 -19.036 1.00 62.41 188 THR A O 1
ATOM 1469 N N . SER A 1 189 ? -12.312 -7.233 -17.829 1.00 56.62 189 SER A N 1
ATOM 1470 C CA . SER A 1 189 ? -13.663 -7.504 -17.317 1.00 56.62 189 SER A CA 1
ATOM 1471 C C . SER A 1 189 ? -14.767 -7.327 -18.371 1.00 56.62 189 SER A C 1
ATOM 1473 O O . SER A 1 189 ? -15.885 -7.778 -18.154 1.00 56.62 189 SER A O 1
ATOM 1475 N N . GLN A 1 190 ? -14.489 -6.652 -19.493 1.00 50.62 190 GLN A N 1
ATOM 1476 C CA . GLN A 1 190 ? -15.437 -6.508 -20.607 1.00 50.62 190 GLN A CA 1
ATOM 1477 C C . GLN A 1 190 ? -15.361 -7.670 -21.607 1.00 50.62 190 GLN A C 1
ATOM 1479 O O . GLN A 1 190 ? -16.359 -7.962 -22.262 1.00 50.62 190 GLN A O 1
ATOM 1484 N N . GLU A 1 191 ? -14.215 -8.346 -21.719 1.00 47.84 191 GLU A N 1
ATOM 1485 C CA . GLU A 1 191 ? -14.061 -9.533 -22.574 1.00 47.84 191 GLU A CA 1
ATOM 1486 C C . GLU A 1 191 ? -14.710 -10.780 -21.956 1.00 47.84 191 GLU A C 1
ATOM 1488 O O . GLU A 1 191 ? -15.262 -11.621 -22.667 1.00 47.84 191 GLU A O 1
ATOM 1493 N N . THR A 1 192 ? -14.720 -10.881 -20.627 1.00 45.88 192 THR A N 1
ATOM 1494 C CA . THR A 1 192 ? -15.500 -11.869 -19.880 1.00 45.88 192 THR A CA 1
ATOM 1495 C C . THR A 1 192 ? -16.829 -11.255 -19.462 1.00 45.88 192 THR A C 1
ATOM 1497 O O . THR A 1 192 ? -16.920 -10.587 -18.441 1.00 45.88 192 THR A O 1
ATOM 1500 N N . SER A 1 193 ? -17.887 -11.494 -20.238 1.00 38.94 193 SER A N 1
ATOM 1501 C CA . SER A 1 193 ? -19.266 -11.118 -19.903 1.00 38.94 193 SER A CA 1
ATOM 1502 C C . SER A 1 193 ? -19.709 -11.726 -18.562 1.00 38.94 193 SER A C 1
ATOM 1504 O O . SER A 1 193 ? -20.282 -12.814 -18.524 1.00 38.94 193 SER A O 1
ATOM 1506 N N . LEU A 1 194 ? -19.418 -11.032 -17.460 1.00 42.72 194 LEU A N 1
ATOM 1507 C CA . LEU A 1 194 ? -19.874 -11.342 -16.110 1.00 42.72 194 LEU A CA 1
ATOM 1508 C C . LEU A 1 194 ? -21.030 -10.387 -15.777 1.00 42.72 194 LEU A C 1
ATOM 1510 O O . LEU A 1 194 ? -20.797 -9.191 -15.587 1.00 42.72 194 LEU A O 1
ATOM 1514 N N . PRO A 1 195 ? -22.283 -10.874 -15.773 1.00 36.72 195 PRO A N 1
ATOM 1515 C CA . PRO A 1 195 ? -23.416 -10.099 -15.298 1.00 36.72 195 PRO A CA 1
ATOM 1516 C C . PRO A 1 195 ? -23.327 -9.999 -13.772 1.00 36.72 195 PRO A C 1
ATOM 1518 O O . PRO A 1 195 ? -23.004 -10.979 -13.107 1.00 36.72 195 PRO A O 1
ATOM 1521 N N . ASP A 1 196 ? -23.611 -8.809 -13.250 1.00 40.81 196 ASP A N 1
ATOM 1522 C CA . ASP A 1 196 ? -23.633 -8.460 -11.827 1.00 40.81 196 ASP A CA 1
ATOM 1523 C C . ASP A 1 196 ? -22.275 -8.598 -11.117 1.00 40.81 196 ASP A C 1
ATOM 1525 O O . ASP A 1 196 ? -21.871 -9.660 -10.648 1.00 40.81 196 ASP A O 1
ATOM 1529 N N . ALA A 1 197 ? -21.558 -7.471 -11.016 1.00 46.34 197 ALA A N 1
ATOM 1530 C CA . ALA A 1 197 ? -20.330 -7.353 -10.236 1.00 46.34 197 ALA A CA 1
ATOM 1531 C C . ALA A 1 197 ? -20.643 -7.527 -8.743 1.00 46.34 197 ALA A C 1
ATOM 1533 O O . ALA A 1 197 ? -20.829 -6.560 -8.004 1.00 46.34 197 ALA A O 1
ATOM 1534 N N . ASP A 1 198 ? -20.704 -8.779 -8.305 1.00 53.38 198 ASP A N 1
ATOM 1535 C CA . ASP A 1 198 ? -20.646 -9.148 -6.901 1.00 53.38 198 ASP A CA 1
ATOM 1536 C C . ASP A 1 198 ? -19.391 -8.478 -6.311 1.00 53.38 198 ASP A C 1
ATOM 1538 O O . ASP A 1 198 ? -18.320 -8.523 -6.925 1.00 53.38 198 ASP A O 1
ATOM 1542 N N . GLU A 1 199 ? -19.491 -7.843 -5.141 1.00 52.03 199 GLU A N 1
ATOM 1543 C CA . GLU A 1 199 ? -18.408 -7.048 -4.518 1.00 52.03 199 GLU A CA 1
ATOM 1544 C C . GLU A 1 199 ? -17.098 -7.864 -4.365 1.00 52.03 199 GLU A C 1
ATOM 1546 O O . GLU A 1 199 ? -15.992 -7.324 -4.340 1.00 52.03 199 GLU A O 1
ATOM 1551 N N . LYS A 1 200 ? -17.219 -9.202 -4.371 1.00 50.69 200 LYS A N 1
ATOM 1552 C CA . LYS A 1 200 ? -16.132 -10.197 -4.377 1.00 50.69 200 LYS A CA 1
ATOM 1553 C C . LYS A 1 200 ? -15.301 -10.254 -5.670 1.00 50.69 200 LYS A C 1
ATOM 1555 O O . LYS A 1 200 ? -14.218 -10.835 -5.653 1.00 50.69 200 LYS A O 1
ATOM 1560 N N . SER A 1 201 ? -15.767 -9.660 -6.767 1.00 63.38 201 SER A N 1
ATOM 1561 C CA . SER A 1 201 ? -15.072 -9.626 -8.065 1.00 63.38 201 SER A CA 1
ATOM 1562 C C . SER A 1 201 ? -14.293 -8.327 -8.310 1.00 63.38 201 SER A C 1
ATOM 1564 O O . SER A 1 201 ? -13.512 -8.250 -9.261 1.00 63.38 201 SER A O 1
ATOM 1566 N N . LEU A 1 202 ? -14.447 -7.316 -7.444 1.00 75.25 202 LEU A N 1
ATOM 1567 C CA . LEU A 1 202 ? -13.802 -6.014 -7.621 1.00 75.25 202 LEU A CA 1
ATOM 1568 C C . LEU A 1 202 ? -12.278 -6.137 -7.531 1.00 75.25 202 LEU A C 1
ATOM 1570 O O . LEU A 1 202 ? -11.781 -6.780 -6.613 1.00 75.25 202 LEU A O 1
ATOM 1574 N N . PRO A 1 203 ? -11.498 -5.513 -8.422 1.00 85.69 203 PRO A N 1
ATOM 1575 C CA . PRO A 1 203 ? -10.063 -5.754 -8.479 1.00 85.69 203 PRO A CA 1
ATOM 1576 C C . PRO A 1 203 ? -9.306 -5.290 -7.222 1.00 85.69 203 PRO A C 1
ATOM 1578 O O . PRO A 1 203 ? -9.712 -4.360 -6.519 1.00 85.69 203 PRO A O 1
ATOM 1581 N N . ALA A 1 204 ? -8.193 -5.950 -6.914 1.00 90.38 204 ALA A N 1
ATOM 1582 C CA . ALA A 1 204 ? -7.224 -5.505 -5.915 1.00 90.38 204 ALA A CA 1
ATOM 1583 C C . ALA A 1 204 ? -6.006 -4.884 -6.604 1.00 90.38 204 ALA A C 1
ATOM 1585 O O . ALA A 1 204 ? -5.520 -5.406 -7.605 1.00 90.38 204 ALA A O 1
ATOM 1586 N N . MET A 1 205 ? -5.485 -3.803 -6.041 1.00 93.00 205 MET A N 1
ATOM 1587 C CA . MET A 1 205 ? -4.202 -3.220 -6.419 1.00 93.00 205 MET A CA 1
ATOM 1588 C C . MET A 1 205 ? -3.246 -3.312 -5.240 1.00 93.00 205 MET A C 1
ATOM 1590 O O . MET A 1 205 ? -3.604 -2.957 -4.120 1.00 93.00 205 MET A O 1
ATOM 1594 N N . VAL A 1 206 ? -2.036 -3.787 -5.502 1.00 93.94 206 VAL A N 1
ATOM 1595 C CA . VAL A 1 206 ? -0.973 -3.925 -4.507 1.00 93.94 206 VAL A CA 1
ATOM 1596 C C . VAL A 1 206 ? 0.157 -2.983 -4.901 1.00 93.94 206 VAL A C 1
ATOM 1598 O O . VAL A 1 206 ? 0.776 -3.150 -5.952 1.00 93.94 206 VAL A O 1
ATOM 1601 N N . LEU A 1 207 ? 0.395 -1.980 -4.065 1.00 93.75 207 LEU A N 1
ATOM 1602 C CA . LEU A 1 207 ? 1.445 -0.985 -4.208 1.00 93.75 207 LEU A CA 1
ATOM 1603 C C . LEU A 1 207 ? 2.688 -1.473 -3.460 1.00 93.75 207 LEU A C 1
ATOM 1605 O O . LEU A 1 207 ? 2.617 -1.779 -2.268 1.00 93.75 207 LEU A O 1
ATOM 1609 N N . LEU A 1 208 ? 3.816 -1.546 -4.160 1.00 92.44 208 LEU A N 1
ATOM 1610 C CA . LEU A 1 208 ? 5.104 -2.001 -3.637 1.00 92.44 208 LEU A CA 1
ATOM 1611 C C . LEU A 1 208 ? 6.154 -0.909 -3.829 1.00 92.44 208 LEU A C 1
ATOM 1613 O O . LEU A 1 208 ? 6.184 -0.247 -4.866 1.00 92.44 208 LEU A O 1
ATOM 1617 N N . GLY A 1 209 ? 7.040 -0.747 -2.847 1.00 89.06 209 GLY A N 1
ATOM 1618 C CA . GLY A 1 209 ? 8.067 0.297 -2.882 1.00 89.06 209 GLY A CA 1
ATOM 1619 C C . GLY A 1 209 ? 7.524 1.691 -2.558 1.00 89.06 209 GLY A C 1
ATOM 1620 O O . GLY A 1 209 ? 8.085 2.683 -3.013 1.00 89.06 209 GLY A O 1
ATOM 1621 N N . CYS A 1 210 ? 6.428 1.783 -1.798 1.00 85.12 210 CYS A N 1
ATOM 1622 C CA . CYS A 1 210 ? 5.959 3.056 -1.240 1.00 85.12 210 CYS A CA 1
ATOM 1623 C C . CYS A 1 210 ? 6.821 3.527 -0.055 1.00 85.12 210 CYS A C 1
ATOM 1625 O O . CYS A 1 210 ? 6.803 4.707 0.279 1.00 85.12 210 CYS A O 1
ATOM 1627 N N . ASP A 1 211 ? 7.542 2.607 0.596 1.00 80.31 211 ASP A N 1
ATOM 1628 C CA . ASP A 1 211 ? 8.371 2.826 1.782 1.00 80.31 211 ASP A CA 1
ATOM 1629 C C . ASP A 1 211 ? 9.878 2.932 1.457 1.00 80.31 211 ASP A C 1
ATOM 1631 O O . ASP A 1 211 ? 10.290 2.903 0.297 1.00 80.31 211 ASP A O 1
ATOM 1635 N N . GLY A 1 212 ? 10.702 3.091 2.503 1.00 70.31 212 GLY A N 1
ATOM 1636 C CA . GLY A 1 212 ? 12.178 3.055 2.463 1.00 70.31 212 GLY A CA 1
ATOM 1637 C C . GLY A 1 212 ? 12.865 4.137 1.636 1.00 70.31 212 GLY A C 1
ATOM 1638 O O . GLY A 1 212 ? 13.989 3.960 1.170 1.00 70.31 212 GLY A O 1
ATOM 1639 N N . GLY A 1 213 ? 12.202 5.279 1.488 1.00 77.50 213 GLY A N 1
ATOM 1640 C CA . GLY A 1 213 ? 12.766 6.464 0.863 1.00 77.50 213 GLY A CA 1
ATOM 1641 C C . GLY A 1 213 ? 12.248 7.733 1.522 1.00 77.50 213 GLY A C 1
ATOM 1642 O O . GLY A 1 213 ? 12.253 7.874 2.745 1.00 77.50 213 GLY A O 1
ATOM 1643 N N . ARG A 1 214 ? 11.807 8.676 0.694 1.00 81.19 214 ARG A N 1
ATOM 1644 C CA . ARG A 1 214 ? 11.325 9.971 1.161 1.00 81.19 214 ARG A CA 1
ATOM 1645 C C . ARG A 1 214 ? 9.958 9.839 1.838 1.00 81.19 214 ARG A C 1
ATOM 1647 O O . ARG A 1 214 ? 9.040 9.235 1.290 1.00 81.19 214 ARG A O 1
ATOM 1654 N N . PHE A 1 215 ? 9.813 10.442 3.016 1.00 87.06 215 PHE A N 1
ATOM 1655 C CA . PHE A 1 215 ? 8.576 10.378 3.799 1.00 87.06 215 PHE A CA 1
ATOM 1656 C C . PHE A 1 215 ? 7.364 10.977 3.065 1.00 87.06 215 PHE A C 1
ATOM 1658 O O . PHE A 1 215 ? 6.255 10.459 3.179 1.00 87.06 215 PHE A O 1
ATOM 1665 N N . ASP A 1 216 ? 7.569 12.023 2.263 1.00 85.44 216 ASP A N 1
ATOM 1666 C CA . ASP A 1 216 ? 6.504 12.631 1.466 1.00 85.44 216 ASP A CA 1
ATOM 1667 C C . ASP A 1 216 ? 5.931 11.676 0.409 1.00 85.44 216 ASP A C 1
ATOM 1669 O O . ASP A 1 216 ? 4.746 11.768 0.113 1.00 85.44 216 ASP A O 1
ATOM 1673 N N . HIS A 1 217 ? 6.700 10.699 -0.087 1.00 84.38 217 HIS A N 1
ATOM 1674 C CA . HIS A 1 217 ? 6.173 9.679 -1.003 1.00 84.38 217 HIS A CA 1
ATOM 1675 C C . HIS A 1 217 ? 5.186 8.732 -0.303 1.00 84.38 217 HIS A C 1
ATOM 1677 O O . HIS A 1 217 ? 4.168 8.366 -0.890 1.00 84.38 217 HIS A O 1
ATOM 1683 N N . VAL A 1 218 ? 5.446 8.373 0.962 1.00 89.12 218 VAL A N 1
ATOM 1684 C CA . VAL A 1 218 ? 4.529 7.547 1.770 1.00 89.12 218 VAL A CA 1
ATOM 1685 C C . VAL A 1 218 ? 3.207 8.287 1.972 1.00 89.12 218 VAL A C 1
ATOM 1687 O O . VAL A 1 218 ? 2.132 7.724 1.766 1.00 89.12 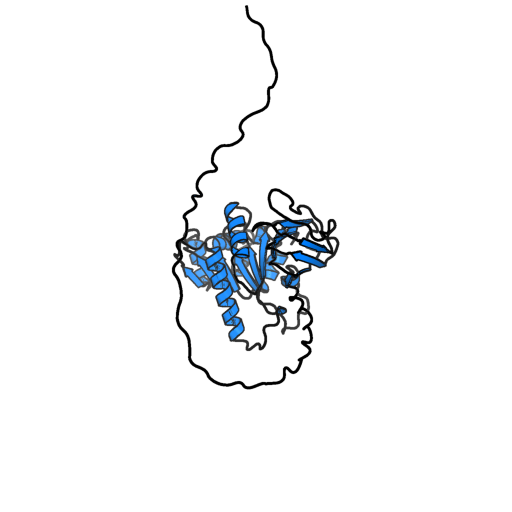218 VAL A O 1
ATOM 1690 N N . LEU A 1 219 ? 3.281 9.569 2.343 1.00 90.56 219 LEU A N 1
ATOM 1691 C CA . LEU A 1 219 ? 2.093 10.402 2.529 1.00 90.56 219 LEU A CA 1
ATOM 1692 C C . LEU A 1 219 ? 1.351 10.663 1.217 1.00 90.56 219 LEU A C 1
ATOM 1694 O O . LEU A 1 219 ? 0.123 10.637 1.218 1.00 90.56 219 LEU A O 1
ATOM 1698 N N . ALA A 1 220 ? 2.066 10.864 0.107 1.00 87.88 220 ALA A N 1
ATOM 1699 C CA . ALA A 1 220 ? 1.459 10.980 -1.213 1.00 87.88 220 ALA A CA 1
ATOM 1700 C C . ALA A 1 220 ? 0.680 9.705 -1.558 1.00 87.88 220 ALA A C 1
ATOM 1702 O O . ALA A 1 220 ? -0.483 9.796 -1.936 1.00 87.88 220 ALA A O 1
ATOM 1703 N N . ALA A 1 221 ? 1.254 8.520 -1.325 1.00 90.25 221 ALA A N 1
ATOM 1704 C CA . ALA A 1 221 ? 0.557 7.260 -1.560 1.00 90.25 221 ALA A CA 1
ATOM 1705 C C . ALA A 1 221 ? -0.725 7.121 -0.729 1.00 90.25 221 ALA A C 1
ATOM 1707 O O . ALA A 1 221 ? -1.773 6.770 -1.270 1.00 90.25 221 ALA A O 1
ATOM 1708 N N . LEU A 1 222 ? -0.675 7.460 0.561 1.00 91.31 222 LEU A N 1
ATOM 1709 C CA . LEU A 1 222 ? -1.860 7.451 1.425 1.00 91.31 222 LEU A CA 1
ATOM 1710 C C . LEU A 1 222 ? -2.905 8.494 0.998 1.00 91.31 222 LEU A C 1
ATOM 1712 O O . LEU A 1 222 ? -4.101 8.210 1.049 1.00 91.31 222 LEU A O 1
ATOM 1716 N N . SER A 1 223 ? -2.468 9.672 0.543 1.00 90.12 223 SER A N 1
ATOM 1717 C CA . SER A 1 223 ? -3.346 10.710 -0.005 1.00 90.12 223 SER A CA 1
ATOM 1718 C C . SER A 1 223 ? -4.061 10.231 -1.268 1.00 90.12 223 SER A C 1
ATOM 1720 O O . SER A 1 223 ? -5.268 10.428 -1.377 1.00 90.12 223 SER A O 1
ATOM 1722 N N . GLU A 1 224 ? -3.359 9.560 -2.185 1.00 88.81 224 GLU A N 1
ATOM 1723 C CA . GLU A 1 224 ? -3.969 8.989 -3.392 1.00 88.81 224 GLU A CA 1
ATOM 1724 C C . GLU A 1 224 ? -4.948 7.864 -3.050 1.00 88.81 224 GLU A C 1
ATOM 1726 O O . GLU A 1 224 ? -6.056 7.821 -3.572 1.00 88.81 224 GLU A O 1
ATOM 1731 N N . MET A 1 225 ? -4.592 6.971 -2.120 1.00 90.38 225 MET A N 1
ATOM 1732 C CA . MET A 1 225 ? -5.509 5.922 -1.654 1.00 90.38 225 MET A CA 1
ATOM 1733 C C . MET A 1 225 ? -6.785 6.495 -1.020 1.00 90.38 225 MET A C 1
ATOM 1735 O O . MET A 1 225 ? -7.830 5.852 -1.072 1.00 90.38 225 MET A O 1
ATOM 1739 N N . HIS A 1 226 ? -6.700 7.682 -0.415 1.00 88.06 226 HIS A N 1
ATOM 1740 C CA . HIS A 1 226 ? -7.837 8.394 0.157 1.00 88.06 226 HIS A CA 1
ATOM 1741 C C . HIS A 1 226 ? -8.691 9.113 -0.901 1.00 88.06 226 HIS A C 1
ATOM 1743 O O . HIS A 1 226 ? -9.917 9.050 -0.838 1.00 88.06 226 HIS A O 1
ATOM 1749 N N . SER A 1 227 ? -8.064 9.828 -1.839 1.00 84.56 227 SER A N 1
ATOM 1750 C CA . SER A 1 227 ? -8.760 10.653 -2.837 1.00 84.56 227 SER A CA 1
ATOM 1751 C C . SER A 1 227 ? -9.345 9.840 -3.991 1.00 84.56 227 SER A C 1
ATOM 1753 O O . SER A 1 227 ? -10.256 10.312 -4.674 1.00 84.56 227 SER A O 1
ATOM 1755 N N . LEU A 1 228 ? -8.821 8.638 -4.234 1.00 80.69 228 LEU A N 1
ATOM 1756 C CA . LEU A 1 228 ? -9.204 7.835 -5.379 1.00 80.69 228 LEU A CA 1
ATOM 1757 C C . LEU A 1 228 ? -10.600 7.228 -5.208 1.00 80.69 228 LEU A C 1
ATOM 1759 O O . LEU A 1 228 ? -10.838 6.352 -4.377 1.00 80.69 228 LEU A O 1
ATOM 1763 N N . GLU A 1 229 ? -11.501 7.594 -6.115 1.00 77.00 229 GLU A N 1
ATOM 1764 C CA . GLU A 1 229 ? -12.769 6.895 -6.309 1.00 77.00 229 GLU A CA 1
ATOM 1765 C C . GLU A 1 229 ? -12.539 5.577 -7.063 1.00 77.00 229 GLU A C 1
ATOM 1767 O O . GLU A 1 229 ? -12.741 5.458 -8.274 1.00 77.00 229 GLU A O 1
ATOM 1772 N N . TYR A 1 230 ? -12.079 4.562 -6.335 1.00 80.38 230 TYR A N 1
ATOM 1773 C CA . TYR A 1 230 ? -11.877 3.219 -6.862 1.00 80.38 230 TYR A CA 1
ATOM 1774 C C . TYR A 1 230 ? -12.778 2.222 -6.132 1.00 80.38 230 TYR A C 1
ATOM 1776 O O . TYR A 1 230 ? -12.699 2.111 -4.910 1.00 80.38 230 TYR A O 1
ATOM 1784 N N . PRO A 1 231 ? -13.629 1.470 -6.855 1.00 75.69 231 PRO A N 1
ATOM 1785 C CA . PRO A 1 231 ? -14.534 0.517 -6.219 1.00 75.69 231 PRO A CA 1
ATOM 1786 C C . PRO A 1 231 ? -13.796 -0.699 -5.640 1.00 75.69 231 PRO A C 1
ATOM 1788 O O . PRO A 1 231 ? -14.332 -1.384 -4.778 1.00 75.69 231 PRO A O 1
ATOM 1791 N N . GLY A 1 232 ? -12.577 -0.988 -6.105 1.00 85.00 232 GLY A N 1
ATOM 1792 C CA . GLY A 1 232 ? -11.770 -2.089 -5.590 1.00 85.00 232 GLY A CA 1
ATOM 1793 C C . GLY A 1 232 ? -11.019 -1.751 -4.301 1.00 85.00 232 GLY A C 1
ATOM 1794 O O . GLY A 1 232 ? -11.318 -0.789 -3.602 1.00 85.00 232 GLY A O 1
ATOM 1795 N N . THR A 1 233 ? -10.006 -2.557 -3.980 1.00 88.75 233 THR A N 1
ATOM 1796 C CA . THR A 1 233 ? -9.171 -2.338 -2.787 1.00 88.75 233 THR A CA 1
ATOM 1797 C C . THR A 1 233 ? -7.740 -2.033 -3.184 1.00 88.75 233 THR A C 1
ATOM 1799 O O . THR A 1 233 ? -7.195 -2.674 -4.083 1.00 88.75 233 THR A O 1
ATOM 1802 N N . LEU A 1 234 ? -7.140 -1.077 -2.486 1.00 92.75 234 LEU A N 1
ATOM 1803 C CA . LEU A 1 234 ? -5.727 -0.745 -2.574 1.00 92.75 234 LEU A CA 1
ATOM 1804 C C . LEU A 1 234 ? -5.021 -1.241 -1.315 1.00 92.75 234 LEU A C 1
ATOM 1806 O O . LEU A 1 234 ? -5.474 -0.977 -0.203 1.00 92.75 234 LEU A O 1
ATOM 1810 N N . TYR A 1 235 ? -3.911 -1.940 -1.500 1.00 94.00 235 TYR A N 1
ATOM 1811 C CA . TYR A 1 235 ? -3.027 -2.373 -0.429 1.00 94.00 235 TYR A CA 1
ATOM 1812 C C . TYR A 1 235 ? -1.649 -1.784 -0.669 1.00 94.00 235 TYR A C 1
ATOM 1814 O O . TYR A 1 235 ? -1.086 -1.959 -1.743 1.00 94.00 235 TYR A O 1
ATOM 1822 N N . MET A 1 236 ? -1.091 -1.116 0.330 1.00 93.25 236 MET A N 1
ATOM 1823 C CA . MET A 1 236 ? 0.309 -0.718 0.336 1.00 93.25 236 MET A CA 1
ATOM 1824 C C . MET A 1 236 ? 1.099 -1.744 1.140 1.00 93.25 236 MET A C 1
ATOM 1826 O O . MET A 1 236 ? 0.808 -1.931 2.320 1.00 93.25 236 MET A O 1
ATOM 1830 N N . LEU A 1 237 ? 2.070 -2.409 0.515 1.00 91.44 237 LEU A N 1
ATOM 1831 C CA . LEU A 1 237 ? 2.940 -3.389 1.167 1.00 91.44 237 LEU A CA 1
ATOM 1832 C C . LEU A 1 237 ? 4.335 -2.790 1.343 1.00 91.44 237 LEU A C 1
ATOM 1834 O O . LEU A 1 237 ? 4.931 -2.265 0.401 1.00 91.44 237 LEU A O 1
ATOM 1838 N N . SER A 1 238 ? 4.836 -2.890 2.568 1.00 86.38 238 SER A N 1
ATOM 1839 C CA . SER A 1 238 ? 6.136 -2.388 3.014 1.00 86.38 238 SER A CA 1
ATOM 1840 C C . SER A 1 238 ? 6.936 -3.507 3.675 1.00 86.38 238 SER A C 1
ATOM 1842 O O . SER A 1 238 ? 6.377 -4.548 3.999 1.00 86.38 238 SER A O 1
ATOM 1844 N N . SER A 1 239 ? 8.217 -3.275 3.955 1.00 82.69 239 SER A N 1
ATOM 1845 C CA . SER A 1 239 ? 9.086 -4.254 4.643 1.00 82.69 239 SER A CA 1
ATOM 1846 C C . SER A 1 239 ? 8.550 -4.804 5.971 1.00 82.69 239 SER A C 1
ATOM 1848 O O . SER A 1 239 ? 8.916 -5.909 6.362 1.00 82.69 239 SER A O 1
ATOM 1850 N N . SER A 1 240 ? 7.696 -4.056 6.671 1.00 85.31 240 SER A N 1
ATOM 1851 C CA . SER A 1 240 ? 7.241 -4.399 8.024 1.00 85.31 240 SER A CA 1
ATOM 1852 C C . SER A 1 240 ? 5.729 -4.426 8.199 1.00 85.31 240 SER A C 1
ATOM 1854 O O . SER A 1 240 ? 5.249 -4.888 9.228 1.00 85.31 240 SER A O 1
ATOM 1856 N N . SER A 1 241 ? 4.959 -3.918 7.237 1.00 90.44 241 SER A N 1
ATOM 1857 C CA . SER A 1 241 ? 3.503 -3.828 7.361 1.00 90.44 241 SER A CA 1
ATOM 1858 C C . SER A 1 241 ? 2.795 -3.844 6.015 1.00 90.44 241 SER A C 1
ATOM 1860 O O . SER A 1 241 ? 3.367 -3.450 4.992 1.00 90.44 241 SER A O 1
ATOM 1862 N N . TRP A 1 242 ? 1.517 -4.208 6.027 1.00 92.56 242 TRP A N 1
ATOM 1863 C CA . TRP A 1 242 ? 0.604 -3.816 4.961 1.00 92.56 242 TRP A CA 1
ATOM 1864 C C . TRP A 1 242 ? -0.439 -2.832 5.484 1.00 92.56 242 TRP A C 1
ATOM 1866 O O . TRP A 1 242 ? -0.786 -2.810 6.666 1.00 92.56 242 TRP A O 1
ATOM 1876 N N . THR A 1 243 ? -0.903 -1.965 4.591 1.00 94.88 243 THR A N 1
ATOM 1877 C CA . THR A 1 243 ? -1.748 -0.818 4.925 1.00 94.88 243 THR A CA 1
ATOM 1878 C C . THR A 1 243 ? -2.872 -0.653 3.902 1.00 94.88 243 THR A C 1
ATOM 1880 O O . THR A 1 243 ? -2.673 -0.885 2.709 1.00 94.88 243 THR A O 1
ATOM 1883 N N . THR A 1 244 ? -4.058 -0.243 4.357 1.00 95.69 244 THR A N 1
ATOM 1884 C CA . THR A 1 244 ? -5.207 0.119 3.509 1.00 95.69 244 THR A CA 1
ATOM 1885 C C . THR A 1 244 ? -5.975 1.305 4.095 1.00 95.69 244 THR A C 1
ATOM 1887 O O . THR A 1 244 ? -5.880 1.585 5.291 1.00 95.69 244 THR A O 1
ATOM 1890 N N . VAL A 1 245 ? -6.746 2.006 3.262 1.00 95.44 245 VAL A N 1
ATOM 1891 C CA . VAL A 1 245 ? -7.638 3.091 3.693 1.00 95.44 245 VAL A CA 1
ATOM 1892 C C . VAL A 1 245 ? -9.067 2.557 3.783 1.00 95.44 245 VAL A C 1
ATOM 1894 O O . VAL A 1 245 ? -9.636 2.071 2.806 1.00 95.44 245 VAL A O 1
ATOM 1897 N N . LEU A 1 246 ? -9.657 2.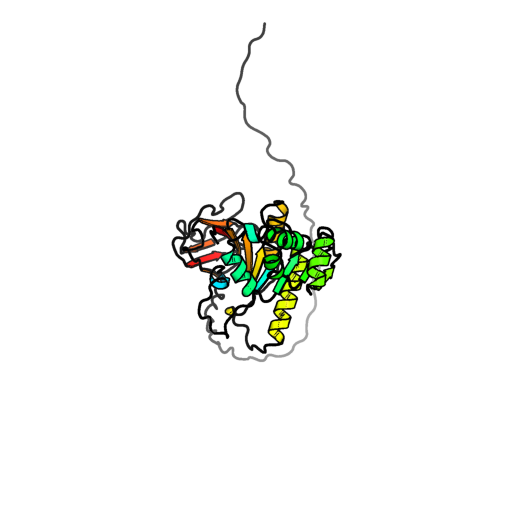656 4.969 1.00 95.25 246 LEU A N 1
ATOM 1898 C CA . LEU A 1 246 ? -11.049 2.331 5.245 1.00 95.25 246 LEU A CA 1
ATOM 1899 C C . LEU A 1 246 ? -11.898 3.588 5.024 1.00 95.25 246 LEU A C 1
ATOM 1901 O O . LEU A 1 246 ? -11.657 4.624 5.638 1.00 95.25 246 LEU A O 1
ATOM 1905 N N . THR A 1 247 ? -12.880 3.505 4.136 1.00 93.88 247 THR A N 1
ATOM 1906 C CA . THR A 1 247 ? -13.908 4.541 3.946 1.00 93.88 247 THR A CA 1
ATOM 1907 C C . THR A 1 247 ? -14.913 4.536 5.106 1.00 93.88 247 THR A C 1
ATOM 1909 O O . THR A 1 247 ? -14.986 3.536 5.811 1.00 93.88 247 THR A O 1
ATOM 1912 N N . PRO A 1 248 ? -15.771 5.557 5.265 1.00 94.94 248 PRO A N 1
ATOM 1913 C CA . PRO A 1 248 ? -16.887 5.474 6.207 1.00 94.94 248 PRO A CA 1
ATOM 1914 C C . PRO A 1 248 ? -17.748 4.214 5.992 1.00 94.94 248 PRO A C 1
ATOM 1916 O O . PRO A 1 248 ? -18.121 3.908 4.855 1.00 94.94 248 PRO A O 1
ATOM 1919 N N . GLY A 1 249 ? -18.070 3.498 7.073 1.00 95.56 249 GLY A N 1
ATOM 1920 C CA . GLY A 1 249 ? -18.887 2.281 7.055 1.00 95.56 249 GLY A CA 1
ATOM 1921 C C . GLY A 1 249 ? -18.275 1.093 7.804 1.00 95.56 249 GLY A C 1
ATOM 1922 O O . GLY A 1 249 ? -17.429 1.258 8.682 1.00 95.56 249 GLY A O 1
ATOM 1923 N N . MET A 1 250 ? -18.743 -0.110 7.449 1.00 96.50 250 MET A N 1
ATOM 1924 C CA . MET A 1 250 ? -18.377 -1.383 8.079 1.00 96.50 250 MET A CA 1
ATOM 1925 C C . MET A 1 250 ? -17.305 -2.122 7.280 1.00 96.50 250 MET A C 1
ATOM 1927 O O . MET A 1 250 ? -17.445 -2.347 6.076 1.00 96.50 250 MET A O 1
ATOM 1931 N N . HIS A 1 251 ? -16.267 -2.571 7.975 1.00 96.75 251 HIS A N 1
ATOM 1932 C CA . HIS A 1 251 ? -15.129 -3.274 7.407 1.00 96.75 251 HIS A CA 1
ATOM 1933 C C . HIS A 1 251 ? -14.859 -4.575 8.164 1.00 96.75 251 HIS A C 1
ATOM 1935 O O . HIS A 1 251 ? -14.983 -4.645 9.388 1.00 96.75 251 HIS A O 1
ATOM 1941 N N . GLN A 1 252 ? -14.460 -5.605 7.423 1.00 96.44 252 GLN A N 1
ATOM 1942 C CA . GLN A 1 252 ? -13.965 -6.870 7.954 1.00 96.44 252 GLN A CA 1
ATOM 1943 C C . GLN A 1 252 ? -12.550 -7.102 7.427 1.00 96.44 252 GLN A C 1
ATOM 1945 O O . GLN A 1 252 ? -12.322 -7.110 6.218 1.00 96.44 252 GLN A O 1
ATOM 1950 N N . ILE A 1 253 ? -11.607 -7.299 8.337 1.00 95.88 253 ILE A N 1
ATOM 1951 C CA . ILE A 1 253 ? -10.190 -7.488 8.049 1.00 95.88 253 ILE A CA 1
ATOM 1952 C C . ILE A 1 253 ? -9.837 -8.925 8.415 1.00 95.88 253 ILE A C 1
ATOM 1954 O O . ILE A 1 253 ? -9.954 -9.316 9.573 1.00 95.88 253 ILE A O 1
ATOM 1958 N N . GLU A 1 254 ? -9.452 -9.716 7.420 1.00 93.94 254 GLU A N 1
ATOM 1959 C CA . GLU A 1 254 ? -9.093 -11.125 7.570 1.00 93.94 254 GLU A CA 1
ATOM 1960 C C . GLU A 1 254 ? -7.565 -11.261 7.533 1.00 93.94 254 GLU A C 1
ATOM 1962 O O . GLU A 1 254 ? -6.933 -11.065 6.489 1.00 93.94 254 GLU A O 1
ATOM 1967 N N . LEU A 1 255 ? -7.001 -11.598 8.691 1.00 91.94 255 LEU A N 1
ATOM 1968 C CA . LEU A 1 255 ? -5.579 -11.782 8.947 1.00 91.94 255 LEU A CA 1
ATOM 1969 C C . LEU A 1 255 ? -5.240 -13.271 9.024 1.00 91.94 255 LEU A C 1
ATOM 1971 O O . LEU A 1 255 ? -5.928 -14.064 9.672 1.00 91.94 255 LEU A O 1
ATOM 1975 N N . ASP A 1 256 ? -4.117 -13.645 8.432 1.00 88.12 256 ASP A N 1
ATOM 1976 C CA . ASP A 1 256 ? -3.437 -14.899 8.695 1.00 88.12 256 ASP A CA 1
ATOM 1977 C C . ASP A 1 256 ? -2.302 -14.678 9.691 1.00 88.12 256 ASP A C 1
ATOM 1979 O O . ASP A 1 256 ? -1.158 -14.439 9.315 1.00 88.12 256 ASP A O 1
ATOM 1983 N N . LEU A 1 257 ? -2.612 -14.834 10.976 1.00 83.31 257 LEU A N 1
ATOM 1984 C CA . LEU A 1 257 ? -1.656 -14.661 12.073 1.00 83.31 257 LEU A CA 1
ATOM 1985 C C . LEU A 1 257 ? -0.486 -15.671 12.058 1.00 83.31 257 LEU A C 1
ATOM 1987 O O . LEU A 1 257 ? 0.385 -15.597 12.920 1.00 83.31 257 LEU A O 1
ATOM 1991 N N . SER A 1 258 ? -0.457 -16.633 11.122 1.00 79.19 258 SER A N 1
ATOM 1992 C CA . SER A 1 258 ? 0.713 -17.499 10.914 1.00 79.19 258 SER A CA 1
ATOM 1993 C C . SER A 1 258 ? 1.820 -16.841 10.081 1.00 79.19 258 SER A C 1
ATOM 1995 O O . SER A 1 258 ? 2.976 -17.245 10.192 1.00 79.19 258 SER A O 1
ATOM 1997 N N . CYS A 1 259 ? 1.489 -15.831 9.270 1.00 73.44 259 CYS A N 1
ATOM 1998 C CA . CYS A 1 259 ? 2.440 -15.093 8.430 1.00 73.44 259 CYS A CA 1
ATOM 1999 C C . CYS A 1 259 ? 2.357 -13.566 8.592 1.00 73.44 259 CYS A C 1
ATOM 2001 O O . CYS A 1 259 ? 3.272 -12.841 8.210 1.00 73.44 259 CYS A O 1
ATOM 2003 N N . GLU A 1 260 ? 1.267 -13.064 9.158 1.00 83.62 260 GLU A N 1
ATOM 2004 C CA . GLU A 1 260 ? 1.066 -11.661 9.500 1.00 83.62 260 GLU A CA 1
ATOM 2005 C C . GLU A 1 260 ? 1.336 -11.467 10.997 1.00 83.62 260 GLU A C 1
ATOM 2007 O O . GLU A 1 260 ? 1.036 -12.338 11.818 1.00 83.62 260 GLU A O 1
ATOM 2012 N N . GLY A 1 261 ? 1.931 -10.330 11.352 1.00 83.44 261 GLY A N 1
ATOM 2013 C CA . GLY A 1 261 ? 2.115 -9.951 12.745 1.00 83.44 261 GLY A CA 1
ATOM 2014 C C . GLY A 1 261 ? 0.780 -9.564 13.378 1.00 83.44 261 GLY A C 1
ATOM 2015 O O . GLY A 1 261 ? -0.191 -9.225 12.703 1.00 83.44 261 GLY A O 1
ATOM 2016 N N . ALA A 1 262 ? 0.714 -9.611 14.707 1.00 89.69 262 ALA A N 1
ATOM 2017 C CA . ALA A 1 262 ? -0.502 -9.229 15.423 1.00 89.69 262 ALA A CA 1
ATOM 2018 C C . ALA A 1 262 ? -0.582 -7.713 15.674 1.00 89.69 262 ALA A C 1
ATOM 2020 O O . ALA A 1 262 ? -1.666 -7.200 15.949 1.00 89.69 262 ALA A O 1
ATOM 2021 N N . THR A 1 263 ? 0.542 -6.993 15.629 1.00 95.62 263 THR A N 1
ATOM 2022 C CA . THR A 1 263 ? 0.596 -5.564 15.965 1.00 95.62 263 THR A CA 1
ATOM 2023 C C . THR A 1 263 ? -0.066 -4.732 14.872 1.00 95.62 263 THR A C 1
ATOM 2025 O O . THR A 1 263 ? 0.290 -4.850 13.706 1.00 95.62 263 THR A O 1
ATOM 2028 N N . CYS A 1 264 ? -1.013 -3.867 15.223 1.00 96.94 264 CYS A N 1
ATOM 2029 C CA . CYS A 1 264 ? -1.775 -3.066 14.267 1.00 96.94 264 CYS A CA 1
ATOM 2030 C C . CYS A 1 264 ? -2.043 -1.642 14.764 1.00 96.94 264 CYS A C 1
ATOM 2032 O O . CYS A 1 264 ? -1.777 -1.288 15.918 1.00 96.94 264 CYS A O 1
ATOM 2034 N N . GLY A 1 265 ? -2.576 -0.809 13.874 1.00 97.56 265 GLY A N 1
ATOM 2035 C CA . GLY A 1 265 ? -2.977 0.552 14.187 1.00 97.56 265 GLY A CA 1
ATOM 2036 C C . GLY A 1 265 ? -4.111 1.085 13.314 1.00 97.56 265 GLY A C 1
ATOM 2037 O O . GLY A 1 265 ? -4.343 0.624 12.196 1.00 97.56 265 GLY A O 1
ATOM 2038 N N . LEU A 1 266 ? -4.803 2.087 13.859 1.00 98.31 266 LEU A N 1
ATOM 2039 C CA . LEU A 1 266 ? -5.895 2.834 13.238 1.00 98.31 266 LEU A CA 1
ATOM 2040 C C . LEU A 1 266 ? -5.542 4.325 13.261 1.00 98.31 266 LEU A C 1
ATOM 2042 O O . LEU A 1 266 ? -5.474 4.932 14.337 1.00 98.31 266 LEU A O 1
ATOM 2046 N N . ILE A 1 267 ? -5.302 4.909 12.084 1.00 97.69 267 ILE A N 1
ATOM 2047 C CA . ILE A 1 267 ? -4.742 6.260 11.947 1.00 97.69 267 ILE A CA 1
ATOM 2048 C C . ILE A 1 267 ? -5.702 7.185 11.172 1.00 97.69 267 ILE A C 1
ATOM 2050 O O . ILE A 1 267 ? -5.934 6.970 9.981 1.00 97.69 267 ILE A O 1
ATOM 2054 N N . PRO A 1 268 ? -6.256 8.235 11.806 1.00 96.38 268 PRO A N 1
ATOM 2055 C CA . PRO A 1 268 ? -7.222 9.156 11.194 1.00 96.38 268 PRO A CA 1
ATOM 2056 C C . PRO A 1 268 ? -6.513 10.262 10.383 1.00 96.38 268 PRO A C 1
ATOM 2058 O O . PRO A 1 268 ? -6.464 11.419 10.799 1.00 96.38 268 PRO A O 1
ATOM 2061 N N . LEU A 1 269 ? -5.898 9.910 9.246 1.00 91.12 269 LEU A N 1
ATOM 2062 C CA . LEU A 1 269 ? -5.057 10.849 8.479 1.00 91.12 269 LEU A CA 1
ATOM 2063 C C . LEU A 1 269 ? -5.834 11.955 7.748 1.00 91.12 269 LEU A C 1
ATOM 2065 O O . LEU A 1 269 ? -5.309 13.054 7.594 1.00 91.12 269 LEU A O 1
ATOM 2069 N N . ALA A 1 270 ? -7.061 11.688 7.299 1.00 88.31 270 ALA A N 1
ATOM 2070 C CA . ALA A 1 270 ? -7.824 12.612 6.451 1.00 88.31 270 ALA A CA 1
ATOM 2071 C C . ALA A 1 270 ? -8.780 13.541 7.223 1.00 88.31 270 ALA A C 1
ATOM 2073 O O . ALA A 1 270 ? -9.598 14.242 6.631 1.00 88.31 270 ALA A O 1
ATOM 2074 N N . GLY A 1 271 ? -8.699 13.535 8.552 1.00 91.94 271 GLY A N 1
ATOM 2075 C CA . GLY A 1 271 ? -9.598 14.266 9.436 1.00 91.94 271 GLY A CA 1
ATOM 2076 C C . GLY A 1 271 ? -10.033 13.412 10.618 1.00 91.94 271 GLY A C 1
ATOM 2077 O O . GLY A 1 271 ? -9.693 12.233 10.715 1.00 91.94 271 GLY A O 1
ATOM 2078 N N . ALA A 1 272 ? -10.782 14.014 11.539 1.00 96.19 272 ALA A N 1
ATOM 2079 C CA . ALA A 1 272 ? -11.283 13.290 12.696 1.00 96.19 272 ALA A CA 1
ATOM 2080 C C . ALA A 1 272 ? -12.327 12.241 12.286 1.00 96.19 272 ALA A C 1
ATOM 2082 O O . ALA A 1 272 ? -13.275 12.532 11.557 1.00 96.19 272 ALA A O 1
ATOM 2083 N N . CYS A 1 273 ? -12.176 11.028 12.810 1.00 97.62 273 CYS A N 1
ATOM 2084 C CA . CYS A 1 273 ? -13.228 10.023 12.804 1.00 97.62 273 CYS A CA 1
ATOM 2085 C C . CYS A 1 273 ? -14.041 10.208 14.086 1.00 97.62 273 CYS A C 1
ATOM 2087 O O . CYS A 1 273 ? -13.571 9.872 15.172 1.00 97.62 273 CYS A O 1
ATOM 2089 N N . GLU A 1 274 ? -15.241 10.776 13.967 1.00 98.06 274 GLU A N 1
ATOM 2090 C CA . GLU A 1 274 ? -16.113 11.088 15.110 1.00 98.06 274 GLU A CA 1
ATOM 2091 C C . GLU A 1 274 ? -16.523 9.849 15.923 1.00 98.06 274 GLU A C 1
ATOM 2093 O O . GLU A 1 274 ? -16.736 9.955 17.127 1.00 98.06 274 GLU A O 1
ATOM 2098 N N . SER A 1 275 ? -16.594 8.677 15.286 1.00 98.12 275 SER A N 1
ATOM 2099 C CA . SER A 1 275 ? -16.892 7.406 15.942 1.00 98.12 275 SER A CA 1
ATOM 2100 C C . SER A 1 275 ? -16.174 6.261 15.237 1.00 98.12 275 SER A C 1
ATOM 2102 O O . SER A 1 275 ? -16.341 6.068 14.031 1.00 98.12 275 SER A O 1
ATOM 2104 N N . VAL A 1 276 ? -15.412 5.489 16.008 1.00 98.62 276 VAL A N 1
ATOM 2105 C CA . VAL A 1 276 ? -14.782 4.237 15.592 1.00 98.62 276 VAL A CA 1
ATOM 2106 C C . VAL A 1 276 ? -15.112 3.148 16.609 1.00 98.62 276 VAL A C 1
ATOM 2108 O O . VAL A 1 276 ? -14.901 3.322 17.814 1.00 98.62 276 VAL A O 1
ATOM 2111 N N . THR A 1 277 ? -15.610 2.019 16.113 1.00 98.69 277 THR A N 1
ATOM 2112 C CA . THR A 1 277 ? -15.933 0.825 16.902 1.00 98.69 277 THR A CA 1
ATOM 2113 C C . THR A 1 277 ? -15.206 -0.370 16.309 1.00 98.69 277 THR A C 1
ATOM 2115 O O . THR A 1 277 ? -15.152 -0.518 15.089 1.00 98.69 277 THR A O 1
ATOM 2118 N N . THR A 1 278 ? -14.632 -1.225 17.150 1.00 98.69 278 THR A N 1
ATOM 2119 C CA . THR A 1 278 ? -13.905 -2.410 16.687 1.00 98.69 278 THR A CA 1
ATOM 2120 C C . THR A 1 278 ? -14.232 -3.649 17.508 1.00 98.69 278 THR A C 1
ATOM 2122 O O . THR A 1 278 ? -14.591 -3.555 18.681 1.00 98.69 278 THR A O 1
ATOM 2125 N N . SER A 1 279 ? -14.034 -4.821 16.908 1.00 98.44 279 SER A N 1
ATOM 2126 C CA . SER A 1 279 ? -13.963 -6.107 17.611 1.00 98.44 279 SER A CA 1
ATOM 2127 C C . SER A 1 279 ? -12.790 -6.938 17.081 1.00 98.44 279 SER A C 1
ATOM 2129 O O . SER A 1 279 ? -12.322 -6.712 15.964 1.00 98.44 279 SER A O 1
ATOM 2131 N N . GLY A 1 280 ? -12.305 -7.895 17.876 1.00 97.19 280 GLY A N 1
ATOM 2132 C CA . GLY A 1 280 ? -11.148 -8.735 17.533 1.00 97.19 280 GLY A CA 1
ATOM 2133 C C . GLY A 1 280 ? -9.776 -8.130 17.874 1.00 97.19 280 GLY A C 1
ATOM 2134 O O . GLY A 1 280 ? -8.754 -8.787 17.669 1.00 97.19 280 GLY A O 1
ATOM 2135 N N . LEU A 1 281 ? -9.725 -6.909 18.427 1.00 98.00 281 LEU A N 1
ATOM 2136 C CA . LEU A 1 281 ? -8.497 -6.269 18.921 1.00 98.00 281 LEU A CA 1
ATOM 2137 C C . LEU A 1 281 ? -8.340 -6.416 20.443 1.00 98.00 281 LEU A C 1
ATOM 2139 O O . LEU A 1 281 ? -9.321 -6.536 21.175 1.00 98.00 281 LEU A O 1
ATOM 2143 N N . GLN A 1 282 ? -7.102 -6.345 20.935 1.00 97.81 282 GLN A N 1
ATOM 2144 C CA . GLN A 1 282 ? -6.777 -6.326 22.362 1.00 97.81 282 GLN A CA 1
ATOM 2145 C C . GLN A 1 282 ? -7.353 -5.082 23.038 1.00 97.81 282 GLN A C 1
ATOM 2147 O O . GLN A 1 282 ? -7.933 -5.176 24.118 1.00 97.81 282 GLN A O 1
ATOM 2152 N N . TRP A 1 283 ? -7.230 -3.930 22.379 1.00 98.12 283 TRP A N 1
ATOM 2153 C CA . TRP A 1 283 ? -7.859 -2.686 22.805 1.00 98.12 283 TRP A CA 1
ATOM 2154 C C . TRP A 1 283 ? -8.949 -2.319 21.806 1.00 98.12 283 TRP A C 1
ATOM 2156 O O . TRP A 1 283 ? -8.730 -1.524 20.890 1.00 98.12 283 TRP A O 1
ATOM 2166 N N . ASN A 1 284 ? -10.117 -2.948 21.960 1.00 98.56 284 ASN A N 1
ATOM 2167 C CA . ASN A 1 284 ? -11.279 -2.620 21.143 1.00 98.56 284 ASN A CA 1
ATOM 2168 C C . ASN A 1 284 ? -11.787 -1.207 21.429 1.00 98.56 284 ASN A C 1
ATOM 2170 O O . ASN A 1 284 ? -11.822 -0.758 22.576 1.00 98.56 284 ASN A O 1
ATOM 2174 N N . LEU A 1 285 ? -12.221 -0.533 20.371 1.00 98.38 285 LEU A N 1
ATOM 2175 C CA . LEU A 1 285 ? -12.872 0.764 20.445 1.00 98.38 285 LEU A CA 1
ATOM 2176 C C . LEU A 1 285 ? -14.388 0.570 20.489 1.00 98.38 285 LEU A C 1
ATOM 2178 O O . LEU A 1 285 ? -14.934 -0.321 19.846 1.00 98.38 285 LEU A O 1
ATOM 2182 N N . ASN A 1 286 ? -15.072 1.426 21.234 1.00 97.94 286 ASN A N 1
ATOM 2183 C CA . ASN A 1 286 ? -16.530 1.460 21.324 1.00 97.94 286 ASN A CA 1
ATOM 2184 C C . ASN A 1 286 ? -16.998 2.909 21.151 1.00 97.94 286 ASN A C 1
ATOM 2186 O O . ASN A 1 286 ? -16.984 3.669 22.119 1.00 97.94 286 ASN A O 1
ATOM 2190 N N . GLY A 1 287 ? -17.261 3.329 19.911 1.00 97.50 287 GLY A N 1
ATOM 2191 C CA . GLY A 1 287 ? -17.648 4.704 19.572 1.00 97.50 287 GLY A CA 1
ATOM 2192 C C . GLY A 1 287 ? -16.595 5.771 19.893 1.00 97.50 287 GLY A C 1
ATOM 2193 O O . GLY A 1 287 ? -16.942 6.901 20.227 1.00 97.50 287 GLY A O 1
ATOM 2194 N N . HIS A 1 288 ? -15.306 5.421 19.863 1.00 98.38 288 HIS A N 1
ATOM 2195 C CA . HIS A 1 288 ? -14.244 6.368 20.212 1.00 98.38 288 HIS A CA 1
ATOM 2196 C C . HIS A 1 288 ? -13.989 7.348 19.073 1.00 98.38 288 HIS A C 1
ATOM 2198 O O . HIS A 1 288 ? -13.966 6.966 17.904 1.00 98.38 288 HIS A O 1
ATOM 2204 N N . ARG A 1 289 ? -13.712 8.602 19.427 1.00 98.31 289 ARG A N 1
ATOM 2205 C CA . ARG A 1 289 ? -13.295 9.623 18.471 1.00 98.31 289 ARG A CA 1
ATOM 2206 C C . ARG A 1 289 ? -11.786 9.573 18.254 1.00 98.31 289 ARG A C 1
ATOM 2208 O O . ARG A 1 289 ? -11.026 9.723 19.211 1.00 98.31 289 ARG A O 1
ATOM 2215 N N . LEU A 1 290 ? -11.358 9.399 17.007 1.00 98.38 290 LEU A N 1
ATOM 2216 C CA . LEU A 1 290 ? -9.947 9.349 16.611 1.00 98.38 290 LEU A CA 1
ATOM 2217 C C . LEU A 1 290 ? -9.577 10.631 15.855 1.00 98.38 290 LEU A C 1
ATOM 2219 O O . LEU A 1 290 ? -10.264 11.026 14.918 1.00 98.38 290 LEU A O 1
ATOM 2223 N N . GLU A 1 291 ? -8.483 11.283 16.247 1.00 97.69 291 GLU A N 1
ATOM 2224 C CA . GLU A 1 291 ? -7.955 12.483 15.582 1.00 97.69 291 GLU A CA 1
ATOM 2225 C C . GLU A 1 291 ? -6.436 12.572 15.780 1.00 97.69 291 GLU A C 1
ATOM 2227 O O . GLU A 1 291 ? -5.935 12.380 16.893 1.00 97.69 291 GLU A O 1
ATOM 2232 N N . LEU A 1 292 ? -5.702 12.894 14.710 1.00 95.44 292 LEU A N 1
ATOM 2233 C CA . LEU A 1 292 ? -4.265 13.156 14.788 1.00 95.44 292 LEU A CA 1
ATOM 2234 C C . LEU A 1 292 ? -3.955 14.264 15.805 1.00 95.44 292 LEU A C 1
ATOM 2236 O O . LEU A 1 292 ? -4.663 15.260 15.902 1.00 95.44 292 LEU A O 1
ATOM 2240 N N . GLY A 1 293 ? -2.886 14.082 16.582 1.00 94.38 293 GLY A N 1
ATOM 2241 C CA . GLY A 1 293 ? -2.523 14.994 17.674 1.00 94.38 293 GLY A CA 1
ATOM 2242 C C . GLY A 1 293 ? -3.390 14.860 18.934 1.00 94.38 293 GLY A C 1
ATOM 2243 O O . GLY A 1 293 ? -3.084 15.494 19.940 1.00 94.38 293 GLY A O 1
ATOM 2244 N N . LYS A 1 294 ? -4.438 14.024 18.907 1.00 95.50 294 LYS A N 1
ATOM 2245 C CA . LYS A 1 294 ? -5.251 13.666 20.076 1.00 95.50 294 LYS A CA 1
ATOM 2246 C C . LYS A 1 294 ? -5.153 12.168 20.341 1.00 95.50 294 LYS A C 1
ATOM 2248 O O . LYS A 1 294 ? -4.216 11.725 20.994 1.00 95.50 294 LYS A O 1
ATOM 2253 N N . PHE A 1 295 ? -6.102 11.391 19.825 1.00 97.12 295 PHE A N 1
ATOM 2254 C CA . PHE A 1 295 ? -6.154 9.951 20.024 1.00 97.12 295 PHE A CA 1
ATOM 2255 C C . PHE A 1 295 ? -5.992 9.220 18.696 1.00 97.12 295 PHE A C 1
ATOM 2257 O O . PHE A 1 295 ? -6.786 9.387 17.769 1.00 97.12 295 PHE A O 1
ATOM 2264 N N . VAL A 1 296 ? -4.946 8.402 18.638 1.00 97.31 296 VAL A N 1
ATOM 2265 C CA . VAL A 1 296 ? -4.615 7.498 17.539 1.00 97.31 296 VAL A CA 1
ATOM 2266 C C . VAL A 1 296 ? -4.381 6.128 18.164 1.00 97.31 296 VAL A C 1
ATOM 2268 O O . VAL A 1 296 ? -3.680 6.032 19.172 1.00 97.31 296 VAL A O 1
ATOM 2271 N N . SER A 1 297 ? -4.961 5.070 17.596 1.00 97.00 297 SER A N 1
ATOM 2272 C CA . SER A 1 297 ? -4.715 3.713 18.088 1.00 97.00 297 SER A CA 1
ATOM 2273 C C . SER A 1 297 ? -3.449 3.183 17.423 1.00 97.00 297 SER A C 1
ATOM 2275 O O . SER A 1 297 ? -3.496 2.698 16.298 1.00 97.00 297 SER A O 1
ATOM 2277 N N . THR A 1 298 ? -2.305 3.329 18.082 1.00 95.44 298 THR A N 1
ATOM 2278 C CA . THR A 1 298 ? -1.029 2.741 17.651 1.00 95.44 298 THR A CA 1
ATOM 2279 C C . THR A 1 298 ? -0.618 1.624 18.602 1.00 95.44 298 THR A C 1
ATOM 2281 O O . THR A 1 298 ? -1.011 1.621 19.769 1.00 95.44 298 THR A O 1
ATOM 2284 N N . SER A 1 299 ? 0.154 0.658 18.096 1.00 94.94 299 SER A N 1
ATOM 2285 C CA . SER A 1 299 ? 0.589 -0.521 18.860 1.00 94.94 299 SER A CA 1
ATOM 2286 C C . SER A 1 299 ? -0.575 -1.313 19.473 1.00 94.94 299 SER A C 1
ATOM 2288 O O . SER A 1 299 ? -0.434 -1.919 20.535 1.00 94.94 299 SER A O 1
ATOM 2290 N N . ASN A 1 300 ? -1.731 -1.306 18.801 1.00 97.44 300 ASN A N 1
ATOM 2291 C CA . ASN A 1 300 ? -2.830 -2.203 19.121 1.00 97.44 300 ASN A CA 1
ATOM 2292 C C . ASN A 1 300 ? -2.455 -3.623 18.673 1.00 97.44 300 ASN A C 1
ATOM 2294 O O . ASN A 1 300 ? -1.434 -3.834 18.016 1.00 97.44 300 ASN A O 1
ATOM 2298 N N . ARG A 1 301 ? -3.260 -4.620 19.025 1.00 96.56 301 ARG A N 1
ATOM 2299 C CA . ARG A 1 301 ? -2.970 -6.010 18.692 1.00 96.56 301 ARG A CA 1
ATOM 2300 C C . ARG A 1 301 ? -4.227 -6.744 18.262 1.00 96.56 301 ARG A C 1
ATOM 2302 O O . ARG A 1 301 ? -5.211 -6.723 18.990 1.00 96.56 301 ARG A O 1
ATOM 2309 N N . ALA A 1 302 ? -4.189 -7.423 17.124 1.00 95.69 302 ALA A N 1
ATOM 2310 C CA . ALA A 1 302 ? -5.220 -8.373 16.739 1.00 95.69 302 ALA A CA 1
ATOM 2311 C C . ALA A 1 302 ? -5.125 -9.625 17.626 1.00 95.69 302 ALA A C 1
ATOM 2313 O O . ALA A 1 302 ? -4.061 -10.238 17.746 1.00 95.69 302 ALA A O 1
ATOM 2314 N N . LEU A 1 303 ? -6.230 -9.980 18.280 1.00 94.19 303 LEU A N 1
ATOM 2315 C CA . LEU A 1 303 ? -6.368 -11.221 19.051 1.00 94.19 303 LEU A CA 1
ATOM 2316 C C . LEU A 1 303 ? -7.076 -12.315 18.250 1.00 94.19 303 LEU A C 1
ATOM 2318 O O . LEU A 1 303 ? -6.931 -13.497 18.552 1.00 94.19 303 LEU A O 1
ATOM 2322 N N . GLU A 1 304 ? -7.823 -11.915 17.226 1.00 92.94 304 GLU A N 1
ATOM 2323 C CA . GLU A 1 304 ? -8.577 -12.791 16.341 1.00 92.94 304 GLU A CA 1
ATOM 2324 C C . GLU A 1 304 ? -8.055 -12.665 14.906 1.00 92.94 304 GLU A C 1
ATOM 2326 O O . GLU A 1 304 ? -7.510 -11.634 14.509 1.00 92.94 304 GLU A O 1
ATOM 2331 N N . SER A 1 305 ? -8.247 -13.710 14.099 1.00 92.94 305 SER A N 1
ATOM 2332 C CA . SER A 1 305 ? -7.951 -13.671 12.659 1.00 92.94 305 SER A CA 1
ATOM 2333 C C . SER A 1 305 ? -8.936 -12.802 11.877 1.00 92.94 305 SER A C 1
ATOM 2335 O O . SER A 1 305 ? -8.689 -12.478 10.722 1.00 92.94 305 SER A O 1
ATOM 2337 N N . THR A 1 306 ? -10.069 -12.439 12.478 1.00 96.25 306 THR A N 1
ATOM 2338 C CA . THR A 1 306 ? -11.049 -11.531 11.888 1.00 96.25 306 THR A CA 1
ATOM 2339 C C . THR A 1 306 ? -11.219 -10.325 12.796 1.00 96.25 306 THR A C 1
ATOM 2341 O O . THR A 1 306 ? -11.657 -10.454 13.934 1.00 96.25 306 THR A O 1
ATOM 2344 N N . VAL A 1 307 ? -10.884 -9.146 12.281 1.00 97.69 307 VAL A N 1
ATOM 2345 C CA . VAL A 1 307 ? -11.085 -7.866 12.962 1.00 97.69 307 VAL A CA 1
ATOM 2346 C C . VAL A 1 307 ? -12.222 -7.129 12.271 1.00 97.69 307 VAL A C 1
ATOM 2348 O O . VAL A 1 307 ? -12.226 -6.983 11.048 1.00 97.69 307 VAL A O 1
ATOM 2351 N N . HIS A 1 308 ? -13.185 -6.643 13.048 1.00 98.25 308 HIS A N 1
ATOM 2352 C CA . HIS A 1 308 ? -14.237 -5.772 12.533 1.00 98.25 308 HIS A CA 1
ATOM 2353 C C . HIS A 1 308 ? -13.927 -4.327 12.895 1.00 98.25 308 HIS A C 1
ATOM 2355 O O . HIS A 1 308 ? -13.524 -4.042 14.023 1.00 98.25 308 HIS A O 1
ATOM 2361 N N . VAL A 1 309 ? -14.125 -3.422 11.939 1.00 98.50 309 VAL A N 1
ATOM 2362 C CA . VAL A 1 309 ? -13.946 -1.981 12.126 1.00 98.50 309 VAL A CA 1
ATOM 2363 C C . VAL A 1 309 ? -15.148 -1.261 11.531 1.00 98.50 309 VAL A C 1
ATOM 2365 O O . VAL A 1 309 ? -15.432 -1.391 10.344 1.00 98.50 309 VAL A O 1
ATOM 2368 N N . GLU A 1 310 ? -15.841 -0.487 12.351 1.00 98.38 310 GLU A N 1
ATOM 2369 C CA . GLU A 1 310 ? -16.825 0.501 11.925 1.00 98.38 310 GLU A CA 1
ATOM 2370 C C . GLU A 1 310 ? -16.220 1.889 12.110 1.00 98.38 310 GLU A C 1
ATOM 2372 O O . GLU A 1 310 ? -15.702 2.196 13.185 1.00 98.38 310 GLU A O 1
ATOM 2377 N N . THR A 1 311 ? -16.275 2.733 11.083 1.00 97.94 311 THR A N 1
ATOM 2378 C CA . THR A 1 311 ? -15.731 4.095 11.146 1.00 97.94 311 THR A CA 1
ATOM 2379 C C . THR A 1 311 ? -16.679 5.106 10.513 1.00 97.94 311 THR A C 1
ATOM 2381 O O . THR A 1 311 ? -17.270 4.851 9.464 1.00 97.94 311 THR A O 1
ATOM 2384 N N . SER A 1 312 ? -16.819 6.279 11.134 1.00 97.31 312 SER A N 1
ATOM 2385 C CA . SER A 1 312 ? -17.589 7.399 10.577 1.00 97.31 312 SER A CA 1
ATOM 2386 C C . SER A 1 312 ? -16.816 8.230 9.546 1.00 97.31 312 SER A C 1
ATOM 2388 O O . SER A 1 312 ? -17.418 9.020 8.822 1.00 97.31 312 SER A O 1
ATOM 2390 N N . GLY A 1 313 ? -15.493 8.067 9.485 1.00 94.56 313 GLY A N 1
ATOM 2391 C CA . GLY A 1 313 ? -14.585 8.818 8.621 1.00 94.56 313 GLY A CA 1
ATOM 2392 C C . GLY A 1 313 ? -13.576 7.916 7.917 1.00 94.56 313 GLY A C 1
ATOM 2393 O O . GLY A 1 313 ? -13.545 6.703 8.134 1.00 94.56 313 GLY A O 1
ATOM 2394 N N . PHE A 1 314 ? -12.731 8.516 7.081 1.00 95.06 314 PHE A N 1
ATOM 2395 C CA . PHE A 1 314 ? -11.620 7.801 6.465 1.00 95.06 314 PHE A CA 1
ATOM 2396 C C . PHE A 1 314 ? -10.552 7.455 7.502 1.00 95.06 314 PHE A C 1
ATOM 2398 O O . PHE A 1 314 ? -10.038 8.332 8.200 1.00 95.06 314 PHE A O 1
ATOM 2405 N N . LEU A 1 315 ? -10.194 6.178 7.569 1.00 97.12 315 LEU A N 1
ATOM 2406 C CA . LEU A 1 315 ? -9.318 5.640 8.597 1.00 97.12 315 LEU A CA 1
ATOM 2407 C C . LEU A 1 315 ? -8.277 4.725 7.967 1.00 97.12 315 LEU A C 1
ATOM 2409 O O . LEU A 1 315 ? -8.615 3.789 7.251 1.00 97.12 315 LEU A O 1
ATOM 2413 N N . VAL A 1 316 ? -6.999 4.969 8.230 1.00 97.38 316 VAL A N 1
ATOM 2414 C CA . VAL A 1 316 ? -5.936 4.074 7.773 1.00 97.38 316 VAL A CA 1
ATOM 2415 C C . VAL A 1 316 ? -5.858 2.882 8.715 1.00 97.38 316 VAL A C 1
ATOM 2417 O O . VAL A 1 316 ? -5.659 3.061 9.916 1.00 97.38 316 VAL A O 1
ATOM 2420 N N . TRP A 1 317 ? -5.977 1.679 8.163 1.00 97.56 317 TRP A N 1
ATOM 2421 C CA . TRP A 1 317 ? -5.607 0.438 8.833 1.00 97.56 317 TRP A CA 1
ATOM 2422 C C . TRP A 1 317 ? -4.186 0.059 8.443 1.00 97.56 317 TRP A C 1
ATOM 2424 O O . TRP A 1 317 ? -3.861 0.026 7.256 1.00 97.56 317 TRP A O 1
ATOM 2434 N N . THR A 1 318 ? -3.364 -0.282 9.428 1.00 96.19 318 THR A N 1
ATOM 2435 C CA . THR A 1 318 ? -2.027 -0.837 9.213 1.00 96.19 318 THR A CA 1
ATOM 2436 C C . THR A 1 318 ? -1.788 -1.993 10.171 1.00 96.19 318 THR A C 1
ATOM 2438 O O . THR A 1 318 ? -2.220 -1.943 11.324 1.00 96.19 318 THR A O 1
ATOM 2441 N N . VAL A 1 319 ? -1.127 -3.046 9.704 1.00 95.12 319 VAL A N 1
ATOM 2442 C CA . VAL A 1 319 ? -0.784 -4.215 10.516 1.00 95.12 319 VAL A CA 1
ATOM 2443 C C . VAL A 1 319 ? 0.586 -4.732 10.122 1.00 95.12 319 VAL A C 1
ATOM 2445 O O . VAL A 1 319 ? 0.966 -4.716 8.950 1.00 95.12 319 VAL A O 1
ATOM 2448 N N . GLU A 1 320 ? 1.336 -5.146 11.133 1.00 91.69 320 GLU A N 1
ATOM 2449 C CA . GLU A 1 320 ? 2.633 -5.777 10.994 1.00 91.69 320 GLU A CA 1
ATOM 2450 C C . GLU A 1 320 ? 2.526 -7.006 10.092 1.00 91.69 320 GLU A C 1
ATOM 2452 O O . GLU A 1 320 ? 1.575 -7.783 10.171 1.00 91.69 320 GLU A O 1
ATOM 2457 N N . GLN A 1 321 ? 3.516 -7.201 9.231 1.00 83.88 321 GLN A N 1
ATOM 2458 C CA . GLN A 1 321 ? 3.611 -8.399 8.415 1.00 83.88 321 GLN A CA 1
ATOM 2459 C C . GLN A 1 321 ? 4.989 -9.030 8.551 1.00 83.88 321 GLN A C 1
ATOM 2461 O O . GLN A 1 321 ? 5.999 -8.339 8.672 1.00 83.88 321 GLN A O 1
ATOM 2466 N N . HIS A 1 322 ? 5.012 -10.357 8.490 1.00 72.69 322 HIS A N 1
ATOM 2467 C CA . HIS A 1 322 ? 6.227 -11.163 8.371 1.00 72.69 322 HIS A CA 1
ATOM 2468 C C . HIS A 1 322 ? 6.237 -11.911 7.028 1.00 72.69 322 HIS A C 1
ATOM 2470 O O . HIS A 1 322 ? 6.857 -12.967 6.889 1.00 72.69 322 HIS A O 1
ATOM 2476 N N . LEU A 1 323 ? 5.473 -11.361 6.076 1.00 61.69 323 LEU A N 1
ATOM 2477 C CA . LEU A 1 323 ? 5.235 -11.864 4.733 1.00 61.69 323 LEU A CA 1
ATOM 2478 C C . LEU A 1 323 ? 6.371 -11.581 3.780 1.00 61.69 323 LEU A C 1
ATOM 2480 O O . LEU A 1 323 ? 7.234 -10.714 4.009 1.00 61.69 323 LEU A O 1
#

Secondary structure (DSSP, 8-state):
--------------------------------------------------------PPPPEEE-SHHHH------TT----EEEEE-SSS-HHHHS-HHHHHHHHHH-SEEEEETTHHHHHHHTT-SS-THHHHH---SEEEE--SSS-HHHHHHHHTTTPEEEE---SSS-HHHHHHHHHHHHHHHHHHHTT-SS--GGGSPEEEEES-SSS-HHHHHHHHHHHHH---SSEEEEE-SSEEEEEEPSEEEEEE--TTTEEEEEEEE-TTS-EEEEEEESBTT--SSEEE-TTS--EEEEEB-SSEEEEEESS-EEEEEEE--

Sequence (323 aa):
MLRPDGVAFAVQAFLTLQRHCSFGLAPARSWFDRPGLRAKRTARKKASVSIMKEPHLAPVKKHSISGLVKTGVVSSANVRPVALLFLNGSCPRVSISPECFVRLWGRAHVRICADGGANRLYDGCSDDQNARRHAYVPSYIVGDLDSLRPEVLSYYSCRGTQIQEDRDQHSNDLMKGIRLAVQQLRHTSQETSLPDADEKSLPAMVLLGCDGGRFDHVLAALSEMHSLEYPGTLYMLSSSSWTTVLTPGMHQIELDLSCEGATCGLIPLAGACESVTTSGLQWNLNGHRLELGKFVSTSNRALESTVHVETSGFLVWTVEQHL

pLDDT: mean 76.0, std 24.57, range [25.73, 98.69]

Organism: Porphyridium purpureum (NCBI:txid35688)

InterPro domains:
  IPR006282 Thiamin pyrophosphokinase [TIGR01378] (98-319)
  IPR006282 Thiamin pyrophosphokinase [cd07995] (83-318)
  IPR007371 Thiamin pyrophosphokinase, catalytic domain [PF04263] (103-228)
  IPR007373 Thiamin pyrophosphokinase, thiamin-binding domain [PF04265] (251-312)
  IPR007373 Thiamin pyrophosphokinase, thiamin-binding domain [SM00983] (249-315)
  IPR036371 Thiamin pyrophosphokinase, thiamin-binding domain superfamily [SSF63862] (242-320)
  IPR036759 Thiamin pyrophosphokinase, catalytic domain superfamily [G3DSA:3.40.50.10240] (81-234)
  IPR036759 Thiamin pyrophosphokinase, catalytic domain superfamily [SSF63999] (79-226)

Radius of gyration: 28.22 Å; chains: 1; bounding box: 92×74×70 Å

Foldseek 3Di:
DDDDDDDDDDDDDDDDDDDDDDDDDDDDDDDDDDDDDDDDDDDDDDPDPPPPDDPPADDAAEAELVVQQDPDPDPPVQQAAEEEEFEQAAQQCLFAPPSSVVRNQVSHPFYEYLQNSLVSPQVSQVPDDPVSSLVDAGQEYEEQNPNHDPVSVVVNVVVNRHYHHDPDPVDGSVVVRVVVVVVSLVVVCVVPPDPDDDLSHFHEYEYGRCDHDDPVSVVVVVVCLVPDPGSHWYWYGGNWKIKGKDAAHKYKYAADVVFFPFFKWKAQPPAKFQFKAKDQKPDTGDGDIHGPVPDIGGRIGGNDRIMMMHTRGIIMIMTTGND